Protein AF-A0A1Q4A3M2-F1 (afdb_monomer)

Sequence (317 aa):
MTSIGHHGRRGALVAAAAHSTSRRTVTTGDAVVRQLVLAAAVVVAVVVLTPVAEVSAEPASGARASLAPTASLPPLVERLDELDATAHSARAALVASDGHVLEETTRTALASELERADAALLESRAVLVWPPGSQPSGALDEVAVAVSGQVHALGERVAAVTDAVAAWEAEQARIAAEQEAARAAAAAAARTRVAAGGGRAPVSGVAHVEGIWTSGGQAEIDACRGSVNVPGIAGYLGASFYAAEHWSCGGSAWGRIGAGAMVQFPGYGTYRVAEVVSGLVYGSEASVVPGGYAGYYQTCIGGSGSNMAVWLLERVG

pLDDT: mean 82.05, std 21.51, range [37.19, 98.62]

Mean predicted aligned error: 16.37 Å

Radius of gyration: 37.29 Å; Cα contacts (8 Å, |Δi|>4): 358; chains: 1; bounding box: 74×64×110 Å

Solvent-accessible surface area (backbone atoms only — not comparable to full-atom values): 18878 Å² total; per-residue (Å²): 143,84,89,83,85,83,79,90,79,91,77,85,85,77,90,77,90,80,82,85,75,84,71,82,73,84,84,80,72,74,76,64,66,66,60,59,66,65,60,66,67,58,67,75,67,72,79,80,82,78,84,85,74,85,77,82,82,77,88,83,81,85,76,84,76,76,83,68,80,76,79,63,66,66,67,44,52,55,46,49,53,50,35,53,53,50,50,53,53,40,54,51,52,56,62,71,40,65,94,36,47,83,58,68,66,50,55,52,53,35,53,59,43,47,55,51,44,54,49,51,53,54,56,52,54,56,62,72,69,53,60,90,90,70,67,63,90,61,52,66,58,56,46,41,51,52,47,54,51,43,41,51,53,46,51,54,34,44,51,50,40,51,52,38,28,55,52,32,54,53,49,52,52,49,52,53,52,51,52,51,52,50,51,53,50,51,55,51,52,52,52,52,49,61,66,69,57,71,73,74,72,79,71,89,58,73,75,43,77,50,61,64,73,48,73,50,55,68,72,56,26,72,64,52,76,32,28,22,26,26,59,72,60,9,57,74,35,65,23,82,35,23,32,30,29,45,18,90,43,58,37,58,68,51,79,76,64,52,60,71,37,32,34,33,29,79,97,79,49,42,27,31,27,66,41,71,52,66,69,37,45,70,85,63,62,71,86,79,52,86,62,75,32,48,28,36,41,36,29,22,55,94,62,33,56,69,30,24,32,36,38,38,22,37,74,58,135

Foldseek 3Di:
DDDDDDDDDDDDDDDDDDDPDPPPPPPDDPPPVVVVVVVVVVVVPPPPDDDDDPDDDDDDDDDPPDPDPPPDPPLLVVLLVLLVVLLVLLVVLLVVCVVQFPDCVLSVQLVVLSVVSVVLSVVSVVQVPDDPPPDDPCPSVVSSVVSVVSSVSNVVSSVSSVVRNVVSVVVVVVVVVVVVVVVVVVVVVLVVCVVVPPDPDQPPDQLEEAEAPEEDDDVVQVVLQGWYWDVVLCVVQVAPTETEHECVSPVVSCVPPAAQHWYHYVPLAIWGQHHKDKQDAQVDDSVVPHGDAHYKYKYAVVRHNRIIMMTGIHHDD

Secondary structure (DSSP, 8-state):
----------------------------SHHHHHHHTTTHHHHTTSSS------------------------HHHHHHHHHHHHHHHHHHHHHHHHTTT--S-THHHHHHHHHHHHHHHHHHHHHHHHTSPTTTSPTTHHHHHHHHHHHHHHHHHHHHHHHHHHHHHHHHHHHHHHHHHHHHHHHHHHHHHHHHHHTTT----SS-SEE--EEEE-SHHHHHTTSSEEE-HHHHHHTT-S-EEE--GGGTGGGGGG--TT-EEEETTTEEEEEEEEEEEEPTT--GGGS----SEEEEEEGGG-TTSEEEEEEEE--

Nearest PDB structures (foldseek):
  8sv6-assembly1_A  TM=3.553E-01  e=9.558E+00  Mycolicibacterium smegmatis

Structure (mmCIF, N/CA/C/O backbone):
data_AF-A0A1Q4A3M2-F1
#
_entry.id   AF-A0A1Q4A3M2-F1
#
loop_
_atom_site.group_PDB
_atom_site.id
_atom_site.type_symbol
_atom_site.label_atom_id
_atom_site.label_alt_id
_atom_site.label_comp_id
_atom_site.label_asym_id
_atom_site.label_entity_id
_atom_site.label_seq_id
_atom_site.pdbx_PDB_ins_code
_atom_site.Cartn_x
_atom_site.Cartn_y
_atom_site.Cartn_z
_atom_site.occupancy
_atom_site.B_iso_or_equiv
_atom_site.auth_seq_id
_atom_site.auth_comp_id
_atom_site.auth_asym_id
_atom_site.auth_atom_id
_atom_site.pdbx_PDB_model_num
ATOM 1 N N . MET A 1 1 ? -18.564 -50.531 31.506 1.00 46.91 1 MET A N 1
ATOM 2 C CA . MET A 1 1 ? -18.617 -51.513 30.404 1.00 46.91 1 MET A CA 1
ATOM 3 C C . MET A 1 1 ? -20.066 -51.700 29.993 1.00 46.91 1 MET A C 1
ATOM 5 O O . MET A 1 1 ? -20.757 -52.491 30.613 1.00 46.91 1 MET A O 1
ATOM 9 N N . THR A 1 2 ? -20.511 -50.960 28.980 1.00 40.03 2 THR A N 1
ATOM 10 C CA . THR A 1 2 ? -21.668 -51.315 28.145 1.00 40.03 2 THR A CA 1
ATOM 11 C C . THR A 1 2 ? -21.584 -50.464 26.884 1.00 40.03 2 THR A C 1
ATOM 13 O O . THR A 1 2 ? -21.702 -49.244 26.919 1.00 40.03 2 THR A O 1
ATOM 16 N N . SER A 1 3 ? -21.250 -51.146 25.795 1.00 47.44 3 SER A N 1
ATOM 17 C CA . SER A 1 3 ? -21.199 -50.651 24.426 1.00 47.44 3 SER A CA 1
ATOM 18 C C . SER A 1 3 ? -22.608 -50.701 23.846 1.00 47.44 3 SER A C 1
ATOM 20 O O . SER A 1 3 ? -23.232 -51.759 23.895 1.00 47.44 3 SER A O 1
ATOM 22 N N . ILE A 1 4 ? -23.083 -49.590 23.282 1.00 48.53 4 ILE A N 1
ATOM 23 C CA . ILE A 1 4 ? -24.153 -49.580 22.282 1.00 48.53 4 ILE A CA 1
ATOM 24 C C . ILE A 1 4 ? -23.763 -48.541 21.231 1.00 48.53 4 ILE A C 1
ATOM 26 O O . ILE A 1 4 ? -23.820 -47.337 21.471 1.00 48.53 4 ILE A O 1
ATOM 30 N N . GLY A 1 5 ? -23.333 -49.024 20.070 1.00 46.41 5 GLY A N 1
ATOM 31 C CA . GLY A 1 5 ? -23.297 -48.248 18.839 1.00 46.41 5 GLY A CA 1
ATOM 32 C C . GLY A 1 5 ? -24.530 -48.559 18.000 1.00 46.41 5 GLY A C 1
ATOM 33 O O . GLY A 1 5 ? -25.005 -49.687 18.034 1.00 46.41 5 GLY A O 1
ATOM 34 N N . HIS A 1 6 ? -25.004 -47.584 17.219 1.00 39.56 6 HIS A N 1
ATOM 35 C CA . HIS A 1 6 ? -25.675 -47.833 15.943 1.00 39.56 6 HIS A CA 1
ATOM 36 C C . HIS A 1 6 ? -25.694 -46.581 15.045 1.00 39.56 6 HIS A C 1
ATOM 38 O O . HIS A 1 6 ? -26.173 -45.517 15.416 1.00 39.56 6 HIS A O 1
ATOM 44 N N . HIS A 1 7 ? -25.167 -46.797 13.837 1.00 38.47 7 HIS A N 1
ATOM 45 C CA . HIS A 1 7 ? -25.632 -46.341 12.522 1.00 38.47 7 HIS A CA 1
ATOM 46 C C . HIS A 1 7 ? -25.888 -44.851 12.239 1.00 38.47 7 HIS A C 1
ATOM 48 O O . HIS A 1 7 ? -26.980 -44.320 12.389 1.00 38.47 7 HIS A O 1
ATOM 54 N N . GLY A 1 8 ? -24.883 -44.248 11.599 1.00 40.47 8 GLY A N 1
ATOM 55 C CA . GLY A 1 8 ? -24.924 -43.878 10.178 1.00 40.47 8 GLY A CA 1
ATOM 56 C C . GLY A 1 8 ? -26.258 -43.435 9.566 1.00 40.47 8 GLY A C 1
ATOM 57 O O . GLY A 1 8 ? -27.083 -44.261 9.181 1.00 40.47 8 GLY A O 1
ATOM 58 N N . ARG A 1 9 ? -26.357 -42.134 9.273 1.00 42.03 9 ARG A N 1
ATOM 59 C CA . ARG A 1 9 ? -27.136 -41.611 8.144 1.00 42.03 9 ARG A CA 1
ATOM 60 C C . ARG A 1 9 ? -26.287 -40.623 7.348 1.00 42.03 9 ARG A C 1
ATOM 62 O O . ARG A 1 9 ? -25.963 -39.540 7.820 1.00 42.03 9 ARG A O 1
ATOM 69 N N . ARG A 1 10 ? -25.943 -41.027 6.123 1.00 48.34 10 ARG A N 1
ATOM 70 C CA . ARG A 1 10 ? -25.508 -40.139 5.041 1.00 48.34 10 ARG A CA 1
ATOM 71 C C . ARG A 1 10 ? -26.756 -39.430 4.514 1.00 48.34 10 ARG A C 1
ATOM 73 O O . ARG A 1 10 ? -27.614 -40.079 3.924 1.00 48.34 10 ARG A O 1
ATOM 80 N N . GLY A 1 11 ? -26.867 -38.131 4.769 1.00 39.50 11 GLY A N 1
ATOM 81 C CA . GLY A 1 11 ? -27.834 -37.249 4.122 1.00 39.50 11 GLY A CA 1
ATOM 82 C C . GLY A 1 11 ? -27.149 -36.514 2.977 1.00 39.50 11 GLY A C 1
ATOM 83 O O . GLY A 1 11 ? -26.158 -35.825 3.198 1.00 39.50 11 GLY A O 1
ATOM 84 N N . ALA A 1 12 ? -27.647 -36.723 1.762 1.00 40.53 12 ALA A N 1
ATOM 85 C CA . ALA A 1 12 ? -27.199 -36.070 0.544 1.00 40.53 12 ALA A CA 1
ATOM 86 C C . ALA A 1 12 ? -27.405 -34.548 0.627 1.00 40.53 12 ALA A C 1
ATOM 88 O O . ALA A 1 12 ? -28.513 -34.084 0.893 1.00 40.53 12 ALA A O 1
ATOM 89 N N . LEU A 1 13 ? -26.345 -33.782 0.364 1.00 42.38 13 LEU A N 1
ATOM 90 C CA . LEU A 1 13 ? -26.442 -32.352 0.092 1.00 42.38 13 LEU A CA 1
ATOM 91 C C . LEU A 1 13 ? -26.838 -32.171 -1.373 1.00 42.38 13 LEU A C 1
ATOM 93 O O . LEU A 1 13 ? -26.062 -32.436 -2.290 1.00 42.38 13 LEU A O 1
ATOM 97 N N . VAL A 1 14 ? -28.086 -31.753 -1.558 1.00 45.47 14 VAL A N 1
ATOM 98 C CA . VAL A 1 14 ? -28.627 -31.225 -2.806 1.00 45.47 14 VAL A CA 1
ATOM 99 C C . VAL A 1 14 ? -28.027 -29.841 -3.037 1.00 45.47 14 VAL A C 1
ATOM 101 O O . VAL A 1 14 ? -28.018 -28.992 -2.147 1.00 45.47 14 VAL A O 1
ATOM 104 N N . ALA A 1 15 ? -27.514 -29.643 -4.248 1.00 48.78 15 ALA A N 1
ATOM 105 C CA . ALA A 1 15 ? -27.018 -28.379 -4.753 1.00 48.78 15 ALA A CA 1
ATOM 106 C C . ALA A 1 15 ? -28.126 -27.313 -4.769 1.00 48.78 15 ALA A C 1
ATOM 108 O O . ALA A 1 15 ? -29.188 -27.523 -5.353 1.00 48.78 15 ALA A O 1
ATOM 109 N N . ALA A 1 16 ? -27.837 -26.147 -4.196 1.00 41.16 16 ALA A N 1
ATOM 110 C CA . ALA A 1 16 ? -28.559 -24.914 -4.467 1.00 41.16 16 ALA A CA 1
ATOM 111 C C . ALA A 1 16 ? -27.534 -23.812 -4.747 1.00 41.16 16 ALA A C 1
ATOM 113 O O . ALA A 1 16 ? -26.830 -23.327 -3.862 1.00 41.16 16 ALA A O 1
ATOM 114 N N . ALA A 1 17 ? -27.428 -23.485 -6.030 1.00 43.31 17 ALA A N 1
ATOM 115 C CA . ALA A 1 17 ? -26.752 -22.312 -6.539 1.00 43.31 17 ALA A CA 1
ATOM 116 C C . ALA A 1 17 ? -27.508 -21.042 -6.121 1.00 43.31 17 ALA A C 1
ATOM 118 O O . ALA A 1 17 ? -28.734 -21.028 -6.167 1.00 43.31 17 ALA A O 1
ATOM 119 N N . ALA A 1 18 ? -26.747 -20.005 -5.759 1.00 46.69 18 ALA A N 1
ATOM 120 C CA . ALA A 1 18 ? -26.990 -18.572 -5.996 1.00 46.69 18 ALA A CA 1
ATOM 121 C C . ALA A 1 18 ? -26.303 -17.736 -4.902 1.00 46.69 18 ALA A C 1
ATOM 123 O O . ALA A 1 18 ? -26.949 -17.084 -4.088 1.00 46.69 18 ALA A O 1
ATOM 124 N N . HIS A 1 19 ? -24.967 -17.741 -4.882 1.00 37.38 19 HIS A N 1
ATOM 125 C CA . HIS A 1 19 ? -24.227 -16.649 -4.254 1.00 37.38 19 HIS A CA 1
ATOM 126 C C . HIS A 1 19 ? -24.013 -15.560 -5.303 1.00 37.38 19 HIS A C 1
ATOM 128 O O . HIS A 1 19 ? -23.142 -15.666 -6.166 1.00 37.38 19 HIS A O 1
ATOM 134 N N . SER A 1 20 ? -24.845 -14.522 -5.211 1.00 44.62 20 SER A N 1
ATOM 135 C CA . SER A 1 20 ? -24.621 -13.222 -5.836 1.00 44.62 20 SER A CA 1
ATOM 136 C C . SER A 1 20 ? -23.348 -12.620 -5.243 1.00 44.62 20 SER A C 1
ATOM 138 O O . SER A 1 20 ? -23.352 -11.975 -4.197 1.00 44.62 20 SER A O 1
ATOM 140 N N . THR A 1 21 ? -22.223 -12.910 -5.887 1.00 38.81 21 THR A N 1
ATOM 141 C CA . THR A 1 21 ? -20.960 -12.221 -5.650 1.00 38.81 21 THR A CA 1
ATOM 142 C C . THR A 1 21 ? -20.985 -10.970 -6.511 1.00 38.81 21 THR A C 1
ATOM 144 O O . THR A 1 21 ? -20.712 -11.011 -7.708 1.00 38.81 21 THR A O 1
ATOM 147 N N . SER A 1 22 ? -21.325 -9.843 -5.889 1.00 40.81 22 SER A N 1
ATOM 148 C CA . SER A 1 22 ? -21.036 -8.517 -6.430 1.00 40.81 22 SER A CA 1
ATOM 149 C C . SER A 1 22 ? -19.516 -8.334 -6.455 1.00 40.81 22 SER A C 1
ATOM 151 O O . SER A 1 22 ? -18.909 -7.758 -5.554 1.00 40.81 22 SER A O 1
ATOM 153 N N . ARG A 1 23 ? -18.870 -8.906 -7.477 1.00 37.84 23 ARG A N 1
ATOM 154 C CA . ARG A 1 23 ? -17.518 -8.530 -7.878 1.00 37.84 23 ARG A CA 1
ATOM 155 C C . ARG A 1 23 ? -17.625 -7.149 -8.511 1.00 37.84 23 ARG A C 1
ATOM 157 O O . ARG A 1 23 ? -18.004 -7.029 -9.673 1.00 37.84 23 ARG A O 1
ATOM 164 N N . ARG A 1 24 ? -17.250 -6.107 -7.768 1.00 40.94 24 ARG A N 1
ATOM 165 C CA . ARG A 1 24 ? -16.740 -4.882 -8.391 1.00 40.94 24 ARG A CA 1
ATOM 166 C C . ARG A 1 24 ? -15.413 -5.232 -9.052 1.00 40.94 24 ARG A C 1
ATOM 168 O O . ARG A 1 24 ? -14.353 -5.136 -8.448 1.00 40.94 24 ARG A O 1
ATOM 175 N N . THR A 1 25 ? -15.490 -5.692 -10.291 1.00 37.19 25 THR A N 1
ATOM 176 C CA . THR A 1 25 ? -14.366 -5.651 -11.214 1.00 37.19 25 THR A CA 1
ATOM 177 C C . THR A 1 25 ? -14.084 -4.184 -11.507 1.00 37.19 25 THR A C 1
ATOM 179 O O . THR A 1 25 ? -14.843 -3.527 -12.218 1.00 37.19 25 THR A O 1
ATOM 182 N N . VAL A 1 26 ? -13.011 -3.659 -10.923 1.00 43.00 26 VAL A N 1
ATOM 183 C CA . VAL A 1 26 ? -12.373 -2.429 -11.390 1.00 43.00 26 VAL A CA 1
ATOM 184 C C . VAL A 1 26 ? -11.715 -2.774 -12.726 1.00 43.00 26 VAL A C 1
ATOM 186 O O . VAL A 1 26 ? -10.576 -3.216 -12.791 1.00 43.00 26 VAL A O 1
ATOM 189 N N . THR A 1 27 ? -12.487 -2.673 -13.806 1.00 44.81 27 THR A N 1
ATOM 190 C CA . THR A 1 27 ? -11.988 -2.724 -15.183 1.00 44.81 27 THR A CA 1
ATOM 191 C C . THR A 1 27 ? -11.526 -1.329 -15.580 1.00 44.81 27 THR A C 1
ATOM 193 O O . THR A 1 27 ? -12.244 -0.593 -16.251 1.00 44.81 27 THR A O 1
ATOM 196 N N . THR A 1 28 ? -10.325 -0.955 -15.158 1.00 48.34 28 THR A N 1
ATOM 197 C CA . THR A 1 28 ? -9.585 0.183 -15.719 1.00 48.34 28 THR A CA 1
ATOM 198 C C . THR A 1 28 ? -8.141 -0.264 -15.889 1.00 48.34 28 THR A C 1
ATOM 200 O O . THR A 1 28 ? -7.319 -0.057 -15.007 1.00 48.34 28 THR A O 1
ATOM 203 N N . GLY A 1 29 ? -7.854 -0.964 -16.988 1.00 40.75 29 GLY A N 1
ATOM 204 C CA . GLY A 1 29 ? -6.492 -1.415 -17.294 1.00 40.75 29 GLY A CA 1
ATOM 205 C C . GLY A 1 29 ? -6.331 -2.122 -18.640 1.00 40.75 29 GLY A C 1
ATOM 206 O O . GLY A 1 29 ? -5.308 -1.956 -19.285 1.00 40.75 29 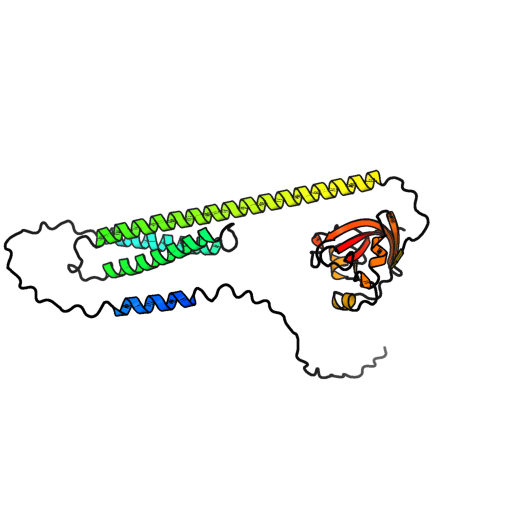GLY A O 1
ATOM 207 N N . ASP A 1 30 ? -7.359 -2.819 -19.135 1.00 40.81 30 ASP A N 1
ATOM 208 C CA . ASP A 1 30 ? -7.212 -3.653 -20.346 1.00 40.81 30 ASP A CA 1
ATOM 209 C C . ASP A 1 30 ? -7.547 -2.957 -21.678 1.00 40.81 30 ASP A C 1
ATOM 211 O O . ASP A 1 30 ? -7.312 -3.507 -22.755 1.00 40.81 30 ASP A O 1
ATOM 215 N N . ALA A 1 31 ? -8.083 -1.733 -21.651 1.00 40.56 31 ALA A N 1
ATOM 216 C CA . ALA A 1 31 ? -8.487 -1.038 -22.877 1.00 40.56 31 ALA A CA 1
ATOM 217 C C . ALA A 1 31 ? -7.334 -0.301 -23.589 1.00 40.56 31 ALA A C 1
ATOM 219 O O . ALA A 1 31 ? -7.441 -0.034 -24.785 1.00 40.56 31 ALA A O 1
ATOM 220 N N . VAL A 1 32 ? -6.228 0.004 -22.898 1.00 47.41 32 VAL A N 1
ATOM 221 C CA . VAL A 1 32 ? -5.123 0.799 -23.475 1.00 47.41 32 VAL A CA 1
ATOM 222 C C . VAL A 1 32 ? -4.089 -0.087 -24.180 1.00 47.41 32 VAL A C 1
ATOM 224 O O . VAL A 1 32 ? -3.603 0.271 -25.250 1.00 47.41 32 VAL A O 1
ATOM 227 N N . VAL A 1 33 ? -3.836 -1.301 -23.680 1.00 46.25 33 VAL A N 1
ATOM 228 C CA . VAL A 1 33 ? -2.845 -2.219 -24.280 1.00 46.25 33 VAL A CA 1
ATOM 229 C C . VAL A 1 33 ? -3.309 -2.757 -25.644 1.00 46.25 33 VAL A C 1
ATOM 231 O O . VAL A 1 33 ? -2.503 -2.978 -26.546 1.00 46.25 33 VAL A O 1
ATOM 234 N N . ARG A 1 34 ? -4.625 -2.888 -25.868 1.00 41.47 34 ARG A N 1
ATOM 235 C CA . ARG A 1 34 ? -5.171 -3.396 -27.140 1.00 41.47 34 ARG A CA 1
ATOM 236 C C . ARG A 1 34 ? -5.160 -2.389 -28.297 1.00 41.47 34 ARG A C 1
ATOM 238 O O . ARG A 1 34 ? -5.269 -2.812 -29.444 1.00 41.47 34 ARG A O 1
ATOM 245 N N . GLN A 1 35 ? -5.008 -1.090 -28.029 1.00 41.09 35 GLN A N 1
ATOM 246 C CA . GLN A 1 35 ? -4.901 -0.062 -29.076 1.00 41.09 35 GLN A CA 1
ATOM 247 C C . GLN A 1 35 ? -3.473 0.086 -29.631 1.00 41.09 35 GLN A C 1
ATOM 249 O O . GLN A 1 35 ? -3.315 0.491 -30.779 1.00 41.09 35 GLN A O 1
ATOM 254 N N . LEU A 1 36 ? -2.438 -0.315 -28.885 1.00 43.56 36 LEU A N 1
ATOM 255 C CA . LEU A 1 36 ? -1.039 -0.190 -29.324 1.00 43.56 36 LEU A CA 1
ATOM 256 C C . LEU A 1 36 ? -0.586 -1.298 -30.293 1.00 43.56 36 LEU A C 1
ATOM 258 O O . LEU A 1 36 ? 0.260 -1.055 -31.151 1.00 43.56 36 LEU A O 1
ATOM 262 N N . VAL A 1 37 ? -1.208 -2.481 -30.256 1.00 41.56 37 VAL A N 1
ATOM 263 C CA . VAL A 1 37 ? -0.845 -3.602 -31.152 1.00 41.56 37 VAL A CA 1
ATOM 264 C C . VAL A 1 37 ? -1.325 -3.388 -32.601 1.00 41.56 37 VAL A C 1
ATOM 266 O O . VAL A 1 37 ? -0.762 -3.959 -33.531 1.00 41.56 37 VAL A O 1
ATOM 269 N N . LEU A 1 38 ? -2.313 -2.518 -32.838 1.00 38.47 38 LEU A N 1
ATOM 270 C CA . LEU A 1 38 ? -2.823 -2.235 -34.189 1.00 38.47 38 LEU A CA 1
ATOM 271 C C . LEU A 1 38 ? -2.032 -1.153 -34.946 1.00 38.47 38 LEU A C 1
ATOM 273 O O . LEU A 1 38 ? -2.100 -1.114 -36.172 1.00 38.47 38 LEU A O 1
ATOM 277 N N . ALA A 1 39 ? -1.239 -0.322 -34.262 1.00 37.84 39 ALA A N 1
ATOM 278 C CA . ALA A 1 39 ? -0.422 0.706 -34.915 1.00 37.84 39 ALA A CA 1
ATOM 279 C C . ALA A 1 39 ? 0.897 0.151 -35.497 1.00 37.84 39 ALA A C 1
ATOM 281 O O . ALA A 1 39 ? 1.369 0.634 -36.526 1.00 37.84 39 ALA A O 1
ATOM 282 N N . ALA A 1 40 ? 1.459 -0.909 -34.905 1.00 40.28 40 ALA A N 1
ATOM 283 C CA . ALA A 1 40 ? 2.720 -1.503 -35.362 1.00 40.28 40 ALA A CA 1
ATOM 284 C C . ALA A 1 40 ? 2.589 -2.310 -36.672 1.00 40.28 40 ALA A C 1
ATOM 286 O O . ALA A 1 40 ? 3.561 -2.458 -37.410 1.00 40.28 40 ALA A O 1
ATOM 287 N N . ALA A 1 41 ? 1.386 -2.783 -37.017 1.00 40.38 41 ALA A N 1
ATOM 288 C CA . ALA A 1 41 ? 1.156 -3.546 -38.248 1.00 40.38 41 ALA A CA 1
ATOM 289 C C . ALA A 1 41 ? 1.064 -2.674 -39.519 1.00 40.38 41 ALA A C 1
ATOM 291 O O . ALA A 1 41 ? 1.157 -3.202 -40.625 1.00 40.38 41 ALA A O 1
ATOM 292 N N . VAL A 1 42 ? 0.906 -1.350 -39.393 1.00 40.75 42 VAL A N 1
ATOM 293 C CA . VAL A 1 42 ? 0.734 -0.450 -40.552 1.00 40.75 42 VAL A CA 1
ATOM 294 C C . VAL A 1 42 ? 2.069 0.100 -41.073 1.00 40.75 42 VAL A C 1
ATOM 296 O O . VAL A 1 42 ? 2.189 0.386 -42.262 1.00 40.75 42 VAL A O 1
ATOM 299 N N . VAL A 1 43 ? 3.114 0.176 -40.243 1.00 40.62 43 VAL A N 1
ATOM 300 C CA . VAL A 1 43 ? 4.412 0.747 -40.660 1.00 40.62 43 VAL A CA 1
ATOM 301 C C . VAL A 1 43 ? 5.235 -0.225 -41.523 1.00 40.62 43 VAL A C 1
ATOM 303 O O . VAL A 1 43 ? 6.004 0.207 -42.377 1.00 40.62 43 VAL A O 1
ATOM 306 N N . VAL A 1 44 ? 5.008 -1.538 -41.409 1.00 40.62 44 VAL A N 1
ATOM 307 C CA . VAL A 1 44 ? 5.734 -2.553 -42.204 1.00 40.62 44 VAL A CA 1
ATOM 308 C C . VAL A 1 44 ? 5.234 -2.640 -43.660 1.00 40.62 44 VAL A C 1
ATOM 310 O O . VAL A 1 44 ? 5.930 -3.167 -44.523 1.00 40.62 44 VAL A O 1
ATOM 313 N N . ALA A 1 45 ? 4.070 -2.067 -43.987 1.00 38.62 45 ALA A N 1
ATOM 314 C CA . ALA A 1 45 ? 3.479 -2.169 -45.326 1.00 38.62 45 ALA A CA 1
ATOM 315 C C . ALA A 1 45 ? 3.877 -1.048 -46.313 1.00 38.62 45 ALA A C 1
ATOM 317 O O . ALA A 1 45 ? 3.532 -1.143 -47.488 1.00 38.62 45 ALA A O 1
ATOM 318 N N . VAL A 1 46 ? 4.600 0.001 -45.892 1.00 41.22 46 VAL A N 1
ATOM 319 C CA . VAL A 1 46 ? 4.874 1.184 -46.749 1.00 41.22 46 VAL A CA 1
ATOM 320 C C . VAL A 1 46 ? 6.281 1.187 -47.378 1.00 41.22 46 VAL A C 1
ATOM 322 O O . VAL A 1 46 ? 6.568 2.004 -48.245 1.00 41.22 46 VAL A O 1
ATOM 325 N N . VAL A 1 47 ? 7.165 0.243 -47.032 1.00 44.94 47 VAL A N 1
ATOM 326 C CA . VAL A 1 47 ? 8.566 0.248 -47.522 1.00 44.94 47 VAL A CA 1
ATOM 327 C C . VAL A 1 47 ? 8.764 -0.482 -48.864 1.00 44.94 47 VAL A C 1
ATOM 329 O O . VAL A 1 47 ? 9.817 -0.365 -49.484 1.00 44.94 47 VAL A O 1
ATOM 332 N N . VAL A 1 48 ? 7.758 -1.179 -49.396 1.00 48.06 48 VAL A N 1
ATOM 333 C CA . VAL A 1 48 ? 7.882 -1.882 -50.685 1.00 48.06 48 VAL A CA 1
ATOM 334 C C . VAL A 1 48 ? 7.032 -1.170 -51.729 1.00 48.06 48 VAL A C 1
ATOM 336 O O . VAL A 1 48 ? 5.848 -1.465 -51.810 1.00 48.06 48 VAL A O 1
ATOM 339 N N . LEU A 1 49 ? 7.625 -0.225 -52.475 1.00 42.47 49 LEU A N 1
ATOM 340 C CA . LEU A 1 49 ? 7.298 0.196 -53.861 1.00 42.47 49 LEU A CA 1
ATOM 341 C C . LEU A 1 49 ? 7.741 1.655 -54.116 1.00 42.47 49 LEU A C 1
ATOM 343 O O . LEU A 1 49 ? 6.921 2.535 -54.366 1.00 42.47 49 LEU A O 1
ATOM 347 N N . THR A 1 50 ? 9.047 1.930 -54.106 1.00 49.91 50 THR A N 1
ATOM 348 C CA . THR A 1 50 ? 9.590 3.068 -54.866 1.00 49.91 50 THR A CA 1
ATOM 349 C C . THR A 1 50 ? 10.201 2.541 -56.169 1.00 49.91 50 THR A C 1
ATOM 351 O O . THR A 1 50 ? 10.961 1.571 -56.140 1.00 49.91 50 THR A O 1
ATOM 354 N N . PRO A 1 51 ? 9.841 3.105 -57.338 1.00 43.88 51 PRO A N 1
ATOM 355 C CA . PRO A 1 51 ? 10.392 2.671 -58.615 1.00 43.88 51 PRO A CA 1
ATOM 356 C C . PRO A 1 51 ? 11.880 3.022 -58.690 1.00 43.88 51 PRO A C 1
ATOM 358 O O . PRO A 1 51 ? 12.282 4.151 -58.409 1.00 43.88 51 PRO A O 1
ATOM 361 N N . VAL A 1 52 ? 12.687 2.040 -59.089 1.00 47.22 52 VAL A N 1
ATOM 362 C CA . VAL A 1 52 ? 14.109 2.202 -59.396 1.00 47.22 52 VAL A CA 1
ATOM 363 C C . VAL A 1 52 ? 14.226 3.173 -60.572 1.00 47.22 52 VAL A C 1
ATOM 365 O O . VAL A 1 52 ? 13.927 2.817 -61.709 1.00 47.22 52 VAL A O 1
ATOM 368 N N . ALA A 1 53 ? 14.620 4.416 -60.298 1.00 49.91 53 ALA A N 1
ATOM 369 C CA . ALA A 1 53 ? 15.078 5.325 -61.335 1.00 49.91 53 ALA A CA 1
ATOM 370 C C . ALA A 1 53 ? 16.474 4.864 -61.776 1.00 49.91 53 ALA A C 1
ATOM 372 O O . ALA A 1 53 ? 17.401 4.819 -60.966 1.00 49.91 53 ALA A O 1
ATOM 373 N N . GLU A 1 54 ? 16.612 4.490 -63.047 1.00 49.38 54 GLU A N 1
ATOM 374 C CA . GLU A 1 54 ? 17.899 4.206 -63.679 1.00 49.38 54 GLU A CA 1
ATOM 375 C C . GLU A 1 54 ? 18.769 5.471 -63.655 1.00 49.38 54 GLU A C 1
ATOM 377 O O . GLU A 1 54 ? 18.598 6.396 -64.450 1.00 49.38 54 GLU A O 1
ATOM 382 N N . VAL A 1 55 ? 19.705 5.526 -62.709 1.00 55.16 55 VAL A N 1
ATOM 383 C CA . VAL A 1 55 ? 20.741 6.557 -62.673 1.00 55.16 55 VAL A CA 1
ATOM 384 C C . VAL A 1 55 ? 21.823 6.164 -63.673 1.00 55.16 55 VAL A C 1
ATOM 386 O O . VAL A 1 55 ? 22.541 5.182 -63.488 1.00 55.16 55 VAL A O 1
ATOM 389 N N . SER A 1 56 ? 21.929 6.945 -64.747 1.00 59.84 56 SER A N 1
ATOM 390 C CA . SER A 1 56 ? 23.057 6.894 -65.677 1.00 59.84 56 SER A CA 1
ATOM 391 C C . SER A 1 56 ? 24.342 7.276 -64.941 1.00 59.84 56 SER A C 1
ATOM 393 O O . SER A 1 56 ? 24.458 8.381 -64.415 1.00 59.84 56 SER A O 1
ATOM 395 N N . ALA A 1 57 ? 25.296 6.349 -64.887 1.00 49.81 57 ALA A N 1
ATOM 396 C CA . ALA A 1 57 ? 26.593 6.555 -64.259 1.00 49.81 57 ALA A CA 1
ATOM 397 C C . ALA A 1 57 ? 27.554 7.280 -65.217 1.00 49.81 57 ALA A C 1
ATOM 399 O O . ALA A 1 57 ? 27.957 6.727 -66.241 1.00 49.81 57 ALA A O 1
ATOM 400 N N . GLU A 1 58 ? 27.960 8.501 -64.862 1.00 51.31 58 GLU A N 1
ATOM 401 C CA . GLU A 1 58 ? 29.162 9.138 -65.409 1.00 51.31 58 GLU A CA 1
ATOM 402 C C . GLU A 1 58 ? 30.417 8.618 -64.680 1.00 51.31 58 GLU A C 1
ATOM 404 O O . GLU A 1 58 ? 30.424 8.532 -63.447 1.00 51.31 58 GLU A O 1
ATOM 409 N N . PRO A 1 59 ? 31.509 8.291 -65.395 1.00 58.72 59 PRO A N 1
ATOM 410 C CA . PRO A 1 59 ? 32.747 7.843 -64.772 1.00 58.72 59 PRO A CA 1
ATOM 411 C C . PRO A 1 59 ? 33.555 9.041 -64.247 1.00 58.72 59 PRO A C 1
ATOM 413 O O . PRO A 1 59 ? 34.369 9.630 -64.960 1.00 58.72 59 PRO A O 1
ATOM 416 N N . ALA A 1 60 ? 33.373 9.388 -62.971 1.00 52.28 60 ALA A N 1
ATOM 417 C CA . ALA A 1 60 ? 34.256 10.327 -62.284 1.00 52.28 60 ALA A CA 1
ATOM 418 C C . ALA A 1 60 ? 35.612 9.662 -61.990 1.00 52.28 60 ALA A C 1
ATOM 420 O O . ALA A 1 60 ? 35.738 8.743 -61.180 1.00 52.28 60 ALA A O 1
ATOM 421 N N . SER A 1 61 ? 36.643 10.145 -62.678 1.00 53.31 61 SER A N 1
ATOM 422 C CA . SER A 1 61 ? 38.033 9.745 -62.489 1.00 53.31 61 SER A CA 1
ATOM 423 C C . SER A 1 61 ? 38.637 10.390 -61.237 1.00 53.31 61 SER A C 1
ATOM 425 O O . SER A 1 61 ? 38.657 11.609 -61.110 1.00 53.31 61 SER A O 1
ATOM 427 N N . GLY A 1 62 ? 39.246 9.567 -60.378 1.00 52.47 62 GLY A N 1
ATOM 428 C CA . GLY A 1 62 ? 40.499 9.932 -59.712 1.00 52.47 62 GLY A CA 1
ATOM 429 C C . GLY A 1 62 ? 40.433 10.714 -58.399 1.00 52.47 62 GLY A C 1
ATOM 430 O O . GLY A 1 62 ? 41.190 11.665 -58.238 1.00 52.47 62 GLY A O 1
ATOM 431 N N . ALA A 1 63 ? 39.653 10.266 -57.414 1.00 51.34 63 ALA A N 1
ATOM 432 C CA . ALA A 1 63 ? 39.945 10.574 -56.013 1.00 51.34 63 ALA A CA 1
ATOM 433 C C . ALA A 1 63 ? 40.480 9.304 -55.337 1.00 51.34 63 ALA A C 1
ATOM 435 O O . ALA A 1 63 ? 39.753 8.330 -55.154 1.00 51.34 63 ALA A O 1
ATOM 436 N N . ARG A 1 64 ? 41.777 9.286 -55.002 1.00 49.97 64 ARG A N 1
ATOM 437 C CA . ARG A 1 64 ? 42.356 8.252 -54.134 1.00 49.97 64 ARG A CA 1
ATOM 438 C C . ARG A 1 64 ? 41.647 8.350 -52.785 1.00 49.97 64 ARG A C 1
ATOM 440 O O . ARG A 1 64 ? 41.930 9.266 -52.018 1.00 49.97 64 ARG A O 1
ATOM 447 N N . ALA A 1 65 ? 40.712 7.436 -52.537 1.00 52.38 65 ALA A N 1
ATOM 448 C CA . ALA A 1 65 ? 40.074 7.267 -51.245 1.00 52.38 65 ALA A CA 1
ATOM 449 C C . ALA A 1 65 ? 41.175 7.025 -50.209 1.00 52.38 65 ALA A C 1
ATOM 451 O O . ALA A 1 65 ? 41.852 5.996 -50.222 1.00 52.38 65 ALA A O 1
ATOM 452 N N . SER A 1 66 ? 41.400 8.025 -49.360 1.00 50.25 66 SER A N 1
ATOM 453 C CA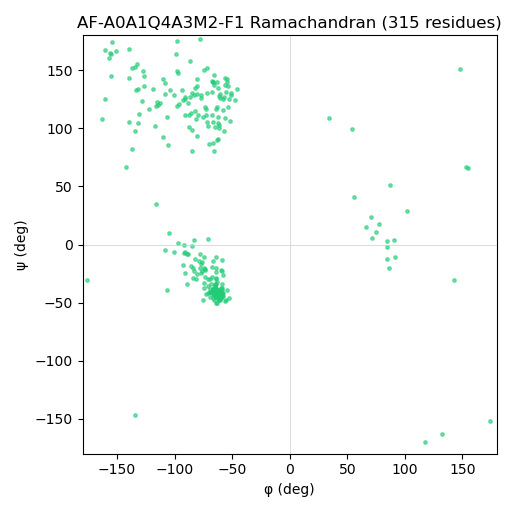 . SER A 1 66 ? 42.165 7.848 -48.138 1.00 50.25 66 SER A CA 1
ATOM 454 C C . SER A 1 66 ? 41.442 6.763 -47.348 1.00 50.25 66 SER A C 1
ATOM 456 O O . SER A 1 66 ? 40.270 6.940 -47.015 1.00 50.25 66 SER A O 1
ATOM 458 N N . LEU A 1 67 ? 42.094 5.617 -47.141 1.00 53.59 67 LEU A N 1
ATOM 459 C CA . LEU A 1 67 ? 41.589 4.540 -46.296 1.00 53.59 67 LEU A CA 1
ATOM 460 C C . LEU A 1 67 ? 41.494 5.104 -44.876 1.00 53.59 67 LEU A C 1
ATOM 462 O O . LEU A 1 67 ? 42.471 5.102 -44.128 1.00 53.59 67 LEU A O 1
ATOM 466 N N . ALA A 1 68 ? 40.335 5.677 -44.555 1.00 53.31 68 ALA A N 1
ATOM 467 C CA . ALA A 1 68 ? 40.011 6.110 -43.212 1.00 53.31 68 ALA A CA 1
ATOM 468 C C . ALA A 1 68 ? 40.156 4.902 -42.272 1.00 53.31 68 ALA A C 1
ATOM 470 O O . ALA A 1 68 ? 39.873 3.772 -42.689 1.00 53.31 68 ALA A O 1
ATOM 471 N N . PRO A 1 69 ? 40.646 5.119 -41.041 1.00 54.59 69 PRO A N 1
ATOM 472 C CA . PRO A 1 69 ? 40.873 4.045 -40.089 1.00 54.59 69 PRO A CA 1
ATOM 473 C C . PRO A 1 69 ? 39.595 3.221 -39.948 1.00 54.59 69 PRO A C 1
ATOM 475 O O . PRO A 1 69 ? 38.526 3.764 -39.683 1.00 54.59 69 PRO A O 1
ATOM 478 N N . THR A 1 70 ? 39.709 1.913 -40.172 1.00 59.00 70 THR A N 1
ATOM 479 C CA . THR A 1 70 ? 38.658 0.941 -39.875 1.00 59.00 70 THR A CA 1
ATOM 480 C C . THR A 1 70 ? 38.230 1.143 -38.429 1.00 59.00 70 THR A C 1
ATOM 482 O O . THR A 1 70 ? 38.991 0.793 -37.523 1.00 59.00 70 THR A O 1
ATOM 485 N N . ALA A 1 71 ? 37.045 1.725 -38.221 1.00 60.75 71 ALA A N 1
ATOM 486 C CA . ALA A 1 71 ? 36.375 1.704 -36.932 1.00 60.75 71 ALA A CA 1
ATOM 487 C C . ALA A 1 71 ? 36.412 0.259 -36.426 1.00 60.75 71 ALA A C 1
ATOM 489 O O . ALA A 1 71 ? 36.090 -0.686 -37.155 1.00 60.75 71 ALA A O 1
ATOM 490 N N . SER A 1 72 ? 36.947 0.072 -35.226 1.00 72.56 72 SER A N 1
ATOM 491 C CA . SER A 1 72 ? 37.210 -1.258 -34.714 1.00 72.56 72 SER A CA 1
ATOM 492 C C . SER A 1 72 ? 35.899 -1.830 -34.159 1.00 72.56 72 SER A C 1
ATOM 494 O O . SER A 1 72 ? 35.181 -1.184 -33.404 1.00 72.56 72 SER A O 1
ATOM 496 N N . LEU A 1 73 ? 35.557 -3.051 -34.571 1.00 83.62 73 LEU A N 1
ATOM 497 C CA . LEU A 1 73 ? 34.405 -3.796 -34.049 1.00 83.62 73 LEU A CA 1
ATOM 498 C C . LEU A 1 73 ? 34.453 -4.052 -32.522 1.00 83.62 73 LEU A C 1
ATOM 500 O O . LEU A 1 73 ? 33.385 -4.043 -31.912 1.00 83.62 73 LEU A O 1
ATOM 504 N N . PRO A 1 74 ? 35.623 -4.266 -31.873 1.00 87.00 74 PRO A N 1
ATOM 505 C CA . PRO A 1 74 ? 35.669 -4.581 -30.444 1.00 87.00 74 PRO A CA 1
ATOM 506 C C . PRO A 1 74 ? 35.033 -3.523 -29.517 1.00 87.00 74 PRO A C 1
ATOM 508 O O . PRO A 1 74 ? 34.233 -3.930 -28.679 1.00 87.00 74 PRO A O 1
ATOM 511 N N . PRO A 1 75 ? 35.271 -2.202 -29.682 1.00 89.81 75 PRO A N 1
ATOM 512 C CA . PRO A 1 75 ? 34.563 -1.175 -28.914 1.00 89.81 75 PRO A CA 1
ATOM 513 C C . PRO A 1 75 ? 33.036 -1.250 -28.986 1.00 89.81 75 PRO A C 1
ATOM 515 O O . PRO A 1 75 ? 32.373 -1.037 -27.978 1.00 89.81 75 PRO A O 1
ATOM 518 N N . LEU A 1 76 ? 32.454 -1.552 -30.153 1.00 92.44 76 LEU A N 1
ATOM 519 C CA . LEU A 1 76 ? 30.996 -1.653 -30.270 1.00 92.44 76 LEU A CA 1
ATOM 520 C C . LEU A 1 76 ? 30.459 -2.876 -29.516 1.00 92.44 76 LEU A C 1
ATOM 522 O O . LEU A 1 76 ? 29.440 -2.772 -28.841 1.00 92.44 76 LEU A O 1
ATOM 526 N N . VAL A 1 77 ? 31.145 -4.019 -29.601 1.00 94.75 77 VAL A N 1
ATOM 527 C CA . VAL A 1 77 ? 30.752 -5.233 -28.865 1.00 94.75 77 VAL A CA 1
ATOM 528 C C . VAL A 1 77 ? 30.778 -4.984 -27.356 1.00 94.75 77 VAL A C 1
ATOM 530 O O . VAL A 1 77 ? 29.792 -5.267 -26.686 1.00 94.75 77 VAL A O 1
ATOM 533 N N . GLU A 1 78 ? 31.843 -4.361 -26.844 1.00 95.19 78 GLU A N 1
ATOM 534 C CA . GLU A 1 78 ? 31.957 -3.998 -25.424 1.00 95.19 78 GLU A CA 1
ATOM 535 C C . GLU A 1 78 ? 30.803 -3.089 -24.965 1.00 95.19 78 GLU A C 1
ATOM 537 O O . GLU A 1 78 ? 30.217 -3.305 -23.905 1.00 95.19 78 GLU A O 1
ATOM 542 N N . ARG A 1 79 ? 30.409 -2.111 -25.791 1.00 96.69 79 ARG A N 1
ATOM 543 C CA . ARG A 1 79 ? 29.271 -1.225 -25.495 1.00 96.69 79 ARG A CA 1
ATOM 544 C C . ARG A 1 79 ? 27.921 -1.935 -25.524 1.00 96.69 79 ARG A C 1
ATOM 546 O O . ARG A 1 79 ? 27.033 -1.578 -24.753 1.00 96.69 79 ARG A O 1
ATOM 553 N N . LEU A 1 80 ? 27.743 -2.924 -26.397 1.00 97.25 80 LEU A N 1
ATOM 554 C CA . LEU A 1 80 ? 26.517 -3.724 -26.422 1.00 97.25 80 LEU A CA 1
ATOM 555 C C . LEU A 1 80 ? 26.398 -4.619 -25.191 1.00 97.25 80 LEU A C 1
ATOM 557 O O . LEU A 1 80 ? 25.301 -4.743 -24.652 1.00 97.25 80 LEU A O 1
ATOM 561 N N . ASP A 1 81 ? 27.510 -5.187 -24.728 1.00 97.38 81 ASP A N 1
ATOM 562 C CA . ASP A 1 81 ? 27.550 -5.956 -23.483 1.00 97.38 81 ASP A CA 1
ATOM 563 C C . ASP A 1 81 ? 27.243 -5.058 -22.270 1.00 97.38 81 ASP A C 1
ATOM 565 O O . ASP A 1 81 ? 26.479 -5.446 -21.384 1.00 97.38 81 ASP A O 1
ATOM 569 N N . GLU A 1 82 ? 27.762 -3.825 -22.255 1.00 97.50 82 GLU A N 1
ATOM 570 C CA . GLU A 1 82 ? 27.438 -2.818 -21.235 1.00 97.50 82 GLU A CA 1
ATOM 571 C C . GLU A 1 82 ? 25.938 -2.460 -21.234 1.00 97.50 82 GLU A C 1
ATOM 573 O O . GLU A 1 82 ? 25.314 -2.407 -20.168 1.00 97.50 82 GLU A O 1
ATOM 578 N N . LEU A 1 83 ? 25.327 -2.265 -22.410 1.00 98.00 83 LEU A N 1
ATOM 579 C CA . LEU A 1 83 ? 23.892 -1.985 -22.527 1.00 98.00 83 LEU A CA 1
ATOM 580 C C . LEU A 1 83 ? 23.033 -3.169 -22.066 1.00 98.00 83 LEU A C 1
ATOM 582 O O . LEU A 1 83 ? 22.064 -2.959 -21.338 1.00 98.00 83 LEU A O 1
ATOM 586 N N . ASP A 1 84 ? 23.397 -4.401 -22.427 1.00 98.38 84 ASP A N 1
ATOM 587 C CA . ASP A 1 84 ? 22.693 -5.621 -22.006 1.00 98.38 84 ASP A CA 1
ATOM 588 C C . ASP A 1 84 ? 22.741 -5.794 -20.474 1.00 98.38 84 ASP A C 1
ATOM 590 O O . ASP A 1 84 ? 21.704 -5.974 -19.825 1.00 98.38 84 ASP A O 1
ATOM 594 N N . ALA A 1 85 ? 23.920 -5.608 -19.867 1.00 97.94 85 ALA A N 1
ATOM 595 C CA . ALA A 1 85 ? 24.098 -5.635 -18.414 1.00 97.94 85 ALA A CA 1
ATOM 596 C C . ALA A 1 85 ? 23.309 -4.523 -17.695 1.00 97.94 85 ALA A C 1
ATOM 598 O O . ALA A 1 85 ? 22.670 -4.766 -16.660 1.00 97.94 85 ALA A O 1
ATOM 599 N N . THR A 1 86 ? 23.301 -3.309 -18.254 1.00 98.00 86 THR A N 1
ATOM 600 C CA . THR A 1 86 ? 22.524 -2.183 -17.712 1.00 98.00 86 THR A CA 1
ATOM 601 C C . THR A 1 86 ? 21.024 -2.463 -17.810 1.00 98.00 86 THR A C 1
ATOM 603 O O . THR A 1 86 ? 20.299 -2.263 -16.835 1.00 98.00 86 THR A O 1
ATOM 606 N N . ALA A 1 87 ? 20.553 -3.020 -18.930 1.00 98.38 87 ALA A N 1
ATOM 607 C CA . ALA A 1 87 ? 19.160 -3.423 -19.111 1.00 98.38 87 ALA A CA 1
ATOM 608 C C . ALA A 1 87 ? 18.736 -4.537 -18.150 1.00 98.38 87 ALA A C 1
ATOM 610 O O .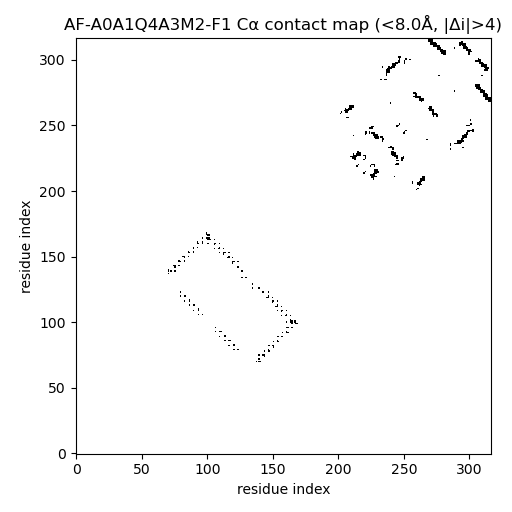 ALA A 1 87 ? 17.624 -4.513 -17.619 1.00 98.38 87 ALA A O 1
ATOM 611 N N . HIS A 1 88 ? 19.614 -5.498 -17.862 1.00 98.44 88 HIS A N 1
ATOM 612 C CA . HIS A 1 88 ? 19.353 -6.509 -16.841 1.00 98.44 88 HIS A CA 1
ATOM 613 C C . HIS A 1 88 ? 19.175 -5.883 -15.447 1.00 98.44 88 HIS A C 1
ATOM 615 O O . HIS A 1 88 ? 18.185 -6.158 -14.764 1.00 98.44 88 HIS A O 1
ATOM 621 N N . SER A 1 89 ? 20.081 -4.982 -15.058 1.00 97.38 89 SER A N 1
ATOM 622 C CA . SER A 1 89 ? 20.007 -4.260 -13.779 1.00 97.38 89 SER A CA 1
ATOM 623 C C . SER A 1 89 ? 18.750 -3.388 -13.680 1.00 97.38 89 SER A C 1
ATOM 625 O O . SER A 1 89 ? 18.074 -3.378 -12.652 1.00 97.38 89 SER A O 1
ATOM 627 N N . ALA A 1 90 ? 18.379 -2.716 -14.771 1.00 98.25 90 ALA A N 1
ATOM 628 C CA . ALA A 1 90 ? 17.166 -1.913 -14.860 1.00 98.25 90 ALA A CA 1
ATOM 629 C C . ALA A 1 90 ? 15.884 -2.737 -14.679 1.00 98.25 90 ALA A C 1
ATOM 631 O O . ALA A 1 90 ? 14.992 -2.328 -13.935 1.00 98.25 90 ALA A O 1
ATOM 632 N N . ARG A 1 91 ? 15.796 -3.930 -15.281 1.00 98.62 91 ARG A N 1
ATOM 633 C CA . ARG A 1 91 ? 14.665 -4.845 -15.047 1.00 98.62 91 ARG A CA 1
ATOM 634 C C . ARG A 1 91 ? 14.587 -5.288 -13.589 1.00 98.62 91 ARG A C 1
ATOM 636 O O . ARG A 1 91 ? 13.493 -5.330 -13.032 1.00 98.62 91 ARG A O 1
ATOM 643 N N . ALA A 1 92 ? 15.726 -5.582 -12.961 1.00 98.19 92 ALA A N 1
ATOM 644 C CA . ALA A 1 92 ? 15.764 -5.935 -11.544 1.00 98.19 92 ALA A CA 1
ATOM 645 C C . ALA A 1 92 ? 15.263 -4.781 -10.656 1.00 98.19 92 ALA A C 1
ATOM 647 O O . ALA A 1 92 ? 14.431 -5.014 -9.780 1.00 98.19 92 ALA A O 1
ATOM 648 N N . ALA A 1 93 ? 15.686 -3.540 -10.924 1.00 98.06 93 ALA A N 1
ATOM 649 C CA . ALA A 1 93 ? 15.200 -2.350 -10.219 1.00 98.06 93 ALA A CA 1
ATOM 650 C C . ALA A 1 93 ? 13.692 -2.113 -10.426 1.00 98.06 93 ALA A C 1
ATOM 652 O O . ALA A 1 93 ? 12.972 -1.768 -9.485 1.00 98.06 93 ALA A O 1
ATOM 653 N N . LEU A 1 94 ? 13.183 -2.346 -11.641 1.00 98.44 94 LEU A N 1
ATOM 654 C CA . LEU A 1 94 ? 11.752 -2.260 -11.930 1.00 98.44 94 LEU A CA 1
ATOM 655 C C . LEU A 1 94 ? 10.953 -3.329 -11.171 1.00 98.44 94 LEU A C 1
ATOM 657 O O . LEU A 1 94 ? 9.888 -3.032 -10.653 1.00 98.44 94 LEU A O 1
ATOM 661 N N . VAL A 1 95 ? 11.443 -4.562 -11.042 1.00 98.19 95 VAL A N 1
ATOM 662 C CA . VAL A 1 95 ? 10.749 -5.582 -10.233 1.00 98.19 95 VAL A CA 1
ATOM 663 C C . VAL A 1 95 ? 10.816 -5.243 -8.742 1.00 98.19 95 VAL A C 1
ATOM 665 O O . VAL A 1 95 ? 9.801 -5.303 -8.055 1.00 98.19 95 VAL A O 1
ATOM 668 N N . ALA A 1 96 ? 11.987 -4.847 -8.241 1.00 97.06 96 ALA A N 1
ATOM 669 C CA . ALA A 1 96 ? 12.195 -4.557 -6.822 1.00 97.06 96 ALA A CA 1
ATOM 670 C C . ALA A 1 96 ? 11.375 -3.357 -6.315 1.00 97.06 96 ALA A C 1
ATOM 672 O O . ALA A 1 96 ? 10.999 -3.325 -5.149 1.00 97.06 96 ALA A O 1
ATOM 673 N N . SER A 1 97 ? 11.076 -2.387 -7.181 1.00 98.19 97 SER A N 1
ATOM 674 C CA . SER A 1 97 ? 10.303 -1.190 -6.820 1.00 98.19 97 SER A CA 1
ATOM 675 C C . SER A 1 97 ? 8.779 -1.387 -6.837 1.00 98.19 97 SER A C 1
ATOM 677 O O . SER A 1 97 ? 8.041 -0.420 -6.650 1.00 98.19 97 SER A O 1
ATOM 679 N N . ASP A 1 98 ? 8.275 -2.600 -7.093 1.00 97.75 98 ASP A N 1
ATOM 680 C CA . ASP A 1 98 ? 6.836 -2.852 -7.238 1.00 97.75 98 ASP A CA 1
ATOM 681 C C . ASP A 1 98 ? 6.079 -2.583 -5.933 1.00 97.75 98 ASP A C 1
ATOM 683 O O . ASP A 1 98 ? 6.348 -3.211 -4.913 1.00 97.75 98 ASP A O 1
ATOM 687 N N . GLY A 1 99 ? 5.167 -1.606 -5.944 1.00 94.94 99 GLY A N 1
ATOM 688 C CA . GLY A 1 99 ? 4.461 -1.139 -4.743 1.00 94.94 99 GLY A CA 1
ATOM 689 C C . GLY A 1 99 ? 5.316 -0.338 -3.748 1.00 94.94 99 GLY A C 1
ATOM 690 O O . GLY A 1 99 ? 4.816 0.012 -2.681 1.00 94.94 99 GLY A O 1
ATOM 691 N N . HIS A 1 100 ? 6.569 -0.025 -4.093 1.00 96.31 100 HIS A N 1
ATOM 692 C CA . HIS A 1 100 ? 7.535 0.665 -3.230 1.00 96.31 100 HIS A CA 1
ATOM 693 C C . HIS A 1 100 ? 7.931 2.038 -3.794 1.00 96.31 100 HIS A C 1
ATOM 695 O O . HIS A 1 100 ? 9.071 2.461 -3.669 1.00 96.31 100 HIS A O 1
ATOM 701 N N . VAL A 1 101 ? 7.007 2.745 -4.448 1.00 97.12 101 VAL A N 1
ATOM 702 C CA . VAL A 1 101 ? 7.203 4.129 -4.908 1.00 97.12 101 VAL A CA 1
ATOM 703 C C . VAL A 1 101 ? 5.979 4.972 -4.564 1.00 97.12 101 VAL A C 1
ATOM 705 O O . VAL A 1 101 ? 4.869 4.454 -4.456 1.00 97.12 101 VAL A O 1
ATOM 708 N N . LEU A 1 102 ? 6.170 6.281 -4.386 1.00 92.75 102 LEU A N 1
ATOM 709 C CA . LEU A 1 102 ? 5.061 7.215 -4.143 1.00 92.75 102 LEU A CA 1
ATOM 710 C C . LEU A 1 102 ? 4.255 7.502 -5.421 1.00 92.75 102 LEU A C 1
ATOM 712 O O . LEU A 1 102 ? 3.043 7.694 -5.355 1.00 92.75 102 LEU A O 1
ATOM 716 N N . GLU A 1 103 ? 4.922 7.506 -6.579 1.00 96.56 103 GLU A N 1
ATOM 717 C CA . GLU A 1 103 ? 4.322 7.778 -7.886 1.00 96.56 103 GLU A CA 1
ATOM 718 C C . GLU A 1 103 ? 4.767 6.746 -8.934 1.00 96.56 103 GLU A C 1
ATOM 720 O O . GLU A 1 103 ? 5.957 6.471 -9.094 1.00 96.56 103 GLU A O 1
ATOM 725 N N . GLU A 1 104 ? 3.816 6.214 -9.709 1.00 97.38 104 GLU A N 1
ATOM 726 C CA . GLU A 1 104 ? 4.073 5.188 -10.741 1.00 97.38 104 GLU A CA 1
ATOM 727 C C . GLU A 1 104 ? 4.752 5.749 -12.010 1.00 97.38 104 GLU A C 1
ATOM 729 O O . GLU A 1 104 ? 5.226 5.012 -12.878 1.00 97.38 104 GLU A O 1
ATOM 734 N N . THR A 1 105 ? 4.824 7.075 -12.133 1.00 97.75 105 THR A N 1
ATOM 735 C CA . THR A 1 105 ? 5.401 7.789 -13.281 1.00 97.75 105 THR A CA 1
ATOM 736 C C . THR A 1 105 ? 6.873 7.431 -13.497 1.00 97.75 105 THR A C 1
ATOM 738 O O . THR A 1 105 ? 7.282 7.182 -14.633 1.00 97.75 105 THR A O 1
ATOM 741 N N . THR A 1 106 ? 7.660 7.318 -12.424 1.00 97.88 106 THR A N 1
ATOM 742 C CA . THR A 1 106 ? 9.091 6.976 -12.488 1.00 97.88 106 THR A CA 1
ATOM 743 C C . THR A 1 106 ? 9.316 5.546 -12.982 1.00 97.88 106 THR A C 1
ATOM 745 O O . THR A 1 106 ? 10.175 5.310 -13.834 1.00 97.88 106 THR A O 1
ATOM 748 N N . ARG A 1 107 ? 8.502 4.592 -12.514 1.00 98.19 107 ARG A N 1
ATOM 749 C CA . ARG A 1 107 ? 8.538 3.193 -12.971 1.00 98.19 107 ARG A CA 1
ATOM 750 C C . ARG A 1 107 ? 8.125 3.067 -14.433 1.00 98.19 107 ARG A C 1
ATOM 752 O O . ARG A 1 107 ? 8.807 2.400 -15.206 1.00 98.19 107 ARG A O 1
ATOM 759 N N . THR A 1 108 ? 7.066 3.774 -14.829 1.00 98.25 108 THR A N 1
ATOM 760 C CA . THR A 1 108 ? 6.616 3.836 -16.228 1.00 98.25 108 THR A CA 1
ATOM 761 C C . THR A 1 108 ? 7.718 4.391 -17.135 1.00 98.25 108 THR A C 1
ATOM 763 O O . THR A 1 108 ? 7.973 3.841 -18.202 1.00 98.25 108 THR A O 1
ATOM 766 N N . ALA A 1 109 ? 8.432 5.435 -16.701 1.00 98.00 109 ALA A N 1
ATOM 767 C CA . ALA A 1 109 ? 9.551 5.992 -17.458 1.00 98.00 109 ALA A CA 1
ATOM 768 C C . ALA A 1 109 ? 10.718 4.999 -17.615 1.00 98.00 109 ALA A C 1
ATOM 770 O O . ALA A 1 109 ? 11.302 4.928 -18.697 1.00 98.00 109 ALA A O 1
ATOM 771 N N . LEU A 1 110 ? 11.041 4.221 -16.573 1.00 98.44 110 LEU A N 1
ATOM 772 C CA . LEU A 1 110 ? 12.048 3.155 -16.650 1.00 98.44 110 LEU A CA 1
ATOM 773 C C . LEU A 1 110 ? 11.618 2.034 -17.610 1.00 98.44 110 LEU A C 1
ATOM 775 O O . LEU A 1 110 ? 12.428 1.589 -18.419 1.00 98.44 110 LEU A O 1
ATOM 779 N N . ALA A 1 111 ? 10.350 1.616 -17.570 1.00 98.50 111 ALA A N 1
ATOM 780 C CA . ALA A 1 111 ? 9.811 0.614 -18.490 1.00 98.50 111 ALA A CA 1
ATOM 781 C C . ALA A 1 111 ? 9.906 1.070 -19.960 1.00 98.50 111 ALA A C 1
ATOM 783 O O . ALA A 1 111 ? 10.408 0.330 -20.803 1.00 98.50 111 ALA A O 1
ATOM 784 N N . SER A 1 112 ? 9.530 2.315 -20.260 1.00 98.25 112 SER A N 1
ATOM 785 C CA . SER A 1 112 ? 9.643 2.871 -21.616 1.00 98.25 112 SER A CA 1
ATOM 786 C C . SER A 1 112 ? 11.092 3.057 -22.087 1.00 98.25 112 SER A C 1
ATOM 788 O O . SER A 1 112 ? 11.359 3.075 -23.288 1.00 98.25 112 SER A O 1
ATOM 790 N N . GLU A 1 113 ? 12.046 3.266 -21.175 1.00 98.50 113 GLU A N 1
ATOM 791 C CA . GLU A 1 113 ? 13.476 3.300 -21.519 1.00 98.50 113 GLU A CA 1
ATOM 792 C C . GLU A 1 113 ? 14.020 1.891 -21.785 1.00 98.50 113 GLU A C 1
ATOM 794 O O . GLU A 1 113 ? 14.783 1.707 -22.726 1.00 98.50 113 GLU A O 1
ATOM 799 N N . LEU A 1 114 ? 13.573 0.882 -21.028 1.00 98.50 114 LEU A N 1
ATOM 800 C CA . LEU A 1 114 ? 13.905 -0.524 -21.281 1.00 98.50 114 LEU A CA 1
ATOM 801 C C . LEU A 1 114 ? 13.458 -0.979 -22.676 1.00 98.50 114 LEU A C 1
ATOM 803 O O . LEU A 1 114 ? 14.236 -1.615 -23.381 1.00 98.50 114 LEU A O 1
ATOM 807 N N . GLU A 1 115 ? 12.249 -0.609 -23.106 1.00 98.25 115 GLU A N 1
ATOM 808 C CA . GLU A 1 115 ? 11.766 -0.913 -24.462 1.00 98.25 115 GLU A CA 1
ATOM 809 C C . GLU A 1 115 ? 12.654 -0.282 -25.550 1.00 98.25 115 GLU A C 1
ATOM 811 O O . GLU A 1 115 ? 12.952 -0.919 -26.563 1.00 98.25 115 GLU A O 1
ATOM 816 N N . ARG A 1 116 ? 13.125 0.955 -25.330 1.00 97.94 116 ARG A N 1
ATOM 817 C CA . ARG A 1 116 ? 14.052 1.639 -26.248 1.00 97.94 116 ARG A CA 1
ATOM 818 C C . ARG A 1 116 ? 15.440 1.002 -26.255 1.00 97.94 116 ARG A C 1
ATOM 820 O O . ARG A 1 116 ? 16.011 0.832 -27.331 1.00 97.94 116 ARG A O 1
ATOM 827 N N . ALA A 1 117 ? 15.952 0.602 -25.094 1.00 97.88 117 ALA A N 1
ATOM 828 C CA . ALA A 1 117 ? 17.217 -0.115 -24.977 1.00 97.88 117 ALA A CA 1
ATOM 829 C C . ALA A 1 117 ? 17.169 -1.477 -25.693 1.00 97.88 117 ALA A C 1
ATOM 831 O O . ALA A 1 117 ? 18.103 -1.824 -26.416 1.00 97.88 117 ALA A O 1
ATOM 832 N N . ASP A 1 118 ? 16.064 -2.215 -25.563 1.00 98.12 118 ASP A N 1
ATOM 833 C CA . ASP A 1 118 ? 15.868 -3.502 -26.239 1.00 98.12 118 ASP A CA 1
ATOM 834 C C . ASP A 1 118 ? 15.801 -3.349 -27.766 1.00 98.12 118 ASP A C 1
ATOM 836 O O . ASP A 1 118 ? 16.416 -4.133 -28.498 1.00 98.12 118 ASP A O 1
ATOM 840 N N . ALA A 1 119 ? 15.120 -2.309 -28.260 1.00 97.44 119 ALA A N 1
ATOM 841 C CA . ALA A 1 119 ? 15.120 -1.972 -29.682 1.00 97.44 119 ALA A CA 1
ATOM 842 C C . ALA A 1 119 ? 16.532 -1.611 -30.182 1.00 97.44 119 ALA A C 1
ATOM 844 O O . ALA A 1 119 ? 16.983 -2.150 -31.194 1.00 97.44 119 ALA A O 1
ATOM 845 N N . ALA A 1 120 ? 17.267 -0.780 -29.435 1.00 96.62 120 ALA A N 1
ATOM 846 C CA . ALA A 1 120 ? 18.632 -0.389 -29.779 1.00 96.62 120 ALA A CA 1
ATOM 847 C C . ALA A 1 120 ? 19.598 -1.587 -29.807 1.00 96.62 120 ALA A C 1
ATOM 849 O O . ALA A 1 120 ? 20.443 -1.672 -30.702 1.00 96.62 120 ALA A O 1
ATOM 850 N N . LEU A 1 121 ? 19.462 -2.544 -28.880 1.00 97.25 121 LEU A N 1
ATOM 851 C CA . LEU A 1 121 ? 20.237 -3.790 -28.885 1.00 97.25 121 LEU A CA 1
ATOM 852 C C . LEU A 1 121 ? 19.964 -4.622 -30.144 1.00 97.25 121 LEU A C 1
ATOM 854 O O . LEU A 1 121 ? 20.905 -5.133 -30.755 1.00 97.25 121 LEU A O 1
ATOM 858 N N . LEU A 1 122 ? 18.696 -4.756 -30.545 1.00 97.25 122 LEU A N 1
ATOM 859 C CA . LEU A 1 122 ? 18.310 -5.497 -31.748 1.00 97.25 122 LEU A CA 1
ATOM 860 C C . LEU A 1 122 ? 18.894 -4.853 -33.016 1.00 97.25 122 LEU A C 1
ATOM 862 O O . LEU A 1 122 ? 19.532 -5.540 -33.817 1.00 97.25 122 LEU A O 1
ATOM 866 N N . GLU A 1 123 ? 18.705 -3.542 -33.180 1.00 95.06 123 GLU A N 1
ATOM 867 C CA . GLU A 1 123 ? 19.192 -2.777 -34.335 1.00 95.06 123 GLU A CA 1
ATOM 868 C C . GLU A 1 123 ? 20.722 -2.816 -34.432 1.00 95.06 123 GLU A C 1
ATOM 870 O O . GLU A 1 123 ? 21.280 -3.120 -35.488 1.00 95.06 123 GLU A O 1
ATOM 875 N N . SER A 1 124 ? 21.415 -2.605 -33.312 1.00 95.31 124 SER A N 1
ATOM 876 C CA . SER A 1 124 ? 22.880 -2.598 -33.274 1.00 95.31 124 SER A CA 1
ATOM 877 C C . SER A 1 124 ? 23.478 -3.973 -33.575 1.00 95.31 124 SER A C 1
ATOM 879 O O . SER A 1 124 ? 24.475 -4.082 -34.291 1.00 95.31 124 SER A O 1
ATOM 881 N N . ARG A 1 125 ? 22.850 -5.054 -33.088 1.00 95.38 125 ARG A N 1
ATOM 882 C CA . ARG A 1 125 ? 23.262 -6.427 -33.418 1.00 95.38 125 ARG A CA 1
ATOM 883 C C . ARG A 1 125 ? 23.076 -6.729 -34.905 1.00 95.38 125 ARG A C 1
ATOM 885 O O . ARG A 1 125 ? 23.904 -7.438 -35.470 1.00 95.38 125 ARG A O 1
ATOM 892 N N . ALA A 1 126 ? 22.058 -6.171 -35.563 1.00 93.56 126 ALA A N 1
ATOM 893 C CA . ALA A 1 126 ? 21.873 -6.345 -37.005 1.00 93.56 126 ALA A CA 1
ATOM 894 C C . ALA A 1 126 ? 23.017 -5.720 -37.828 1.00 93.56 126 ALA A C 1
ATOM 896 O O . ALA A 1 126 ? 23.417 -6.289 -38.845 1.00 93.56 126 ALA A O 1
ATOM 897 N N . VAL A 1 127 ? 23.601 -4.607 -37.366 1.00 91.69 127 VAL A N 1
ATOM 898 C CA . VAL A 1 127 ? 24.758 -3.964 -38.022 1.00 91.69 127 VAL A CA 1
ATOM 899 C C . VAL A 1 127 ? 25.999 -4.863 -37.992 1.00 91.69 127 VAL A C 1
ATOM 901 O O . VAL A 1 127 ? 26.738 -4.923 -38.978 1.00 91.69 127 VAL A O 1
ATOM 904 N N . LEU A 1 128 ? 26.198 -5.634 -36.917 1.00 90.00 128 LEU A N 1
ATOM 905 C CA . LEU A 1 128 ? 27.327 -6.566 -36.779 1.00 90.00 128 LEU A CA 1
ATOM 906 C C . LEU A 1 128 ? 27.280 -7.756 -37.752 1.00 90.00 128 LEU A C 1
ATOM 908 O O . LEU A 1 128 ? 28.306 -8.392 -37.981 1.00 90.00 128 LEU A O 1
ATOM 912 N N . VAL A 1 129 ? 26.115 -8.066 -38.329 1.00 92.38 129 VAL A N 1
ATOM 913 C CA . VAL A 1 129 ? 25.930 -9.217 -39.235 1.00 92.38 129 VAL A CA 1
ATOM 914 C C . VAL A 1 129 ? 26.217 -8.854 -40.702 1.00 92.38 129 VAL A C 1
ATOM 916 O O . VAL A 1 129 ? 26.278 -9.736 -41.560 1.00 92.38 129 VAL A O 1
ATOM 919 N N . TRP A 1 130 ? 26.422 -7.572 -41.024 1.00 86.50 130 TRP A N 1
ATOM 920 C CA . TRP A 1 130 ? 26.698 -7.152 -42.401 1.00 86.50 130 TRP A CA 1
ATOM 921 C C . TRP A 1 130 ? 28.010 -7.748 -42.945 1.00 86.50 130 TRP A C 1
ATOM 923 O O . TRP A 1 130 ? 29.016 -7.778 -42.232 1.00 86.50 130 TRP A O 1
ATOM 933 N N . PRO A 1 131 ? 28.045 -8.178 -44.224 1.00 87.38 131 PRO A N 1
ATOM 934 C CA . PRO A 1 131 ? 29.271 -8.644 -44.860 1.00 87.38 131 PRO A CA 1
ATOM 935 C C . PRO A 1 131 ? 30.406 -7.609 -44.766 1.00 87.38 131 PRO A C 1
ATOM 937 O O . PRO A 1 131 ? 30.160 -6.414 -44.985 1.00 87.38 131 PRO A O 1
ATOM 940 N N . PRO A 1 132 ? 31.659 -8.035 -44.519 1.00 79.25 132 PRO A N 1
ATOM 941 C CA . PRO A 1 132 ? 32.804 -7.132 -44.520 1.00 79.25 132 PRO A CA 1
ATOM 942 C C . PRO A 1 132 ? 32.859 -6.288 -45.800 1.00 79.25 132 PRO A C 1
ATOM 944 O O . PRO A 1 132 ? 32.779 -6.819 -46.906 1.00 79.25 132 PRO A O 1
ATOM 947 N N . GLY A 1 133 ? 32.980 -4.967 -45.648 1.00 80.19 133 GLY A N 1
ATOM 948 C CA . GLY A 1 133 ? 33.068 -4.018 -46.766 1.00 80.19 133 GLY A CA 1
ATOM 949 C C . GLY A 1 133 ? 31.734 -3.565 -47.371 1.00 80.19 133 GLY A C 1
ATOM 950 O O . GLY A 1 133 ? 31.750 -2.724 -48.264 1.00 80.19 133 GLY A O 1
ATOM 951 N N . SER A 1 134 ? 30.594 -4.074 -46.892 1.00 86.44 134 SER A N 1
ATOM 952 C CA . SER A 1 134 ? 29.270 -3.588 -47.318 1.00 86.44 134 SER A CA 1
ATOM 953 C C . SER A 1 134 ? 28.703 -2.487 -46.416 1.00 86.44 134 SER A C 1
ATOM 955 O O . SER A 1 134 ? 27.804 -1.767 -46.833 1.00 86.44 134 SER A O 1
ATOM 957 N N . GLN A 1 135 ? 29.230 -2.327 -45.198 1.00 84.19 135 GLN A N 1
ATOM 958 C CA . GLN A 1 135 ? 28.741 -1.336 -44.240 1.00 84.19 135 GLN A CA 1
ATOM 959 C C . GLN A 1 135 ? 28.996 0.100 -44.731 1.00 84.19 135 GLN A C 1
ATOM 961 O O . GLN A 1 135 ? 30.102 0.393 -45.200 1.00 84.19 135 GLN A O 1
ATOM 966 N N . PRO A 1 136 ? 28.021 1.016 -44.583 1.00 83.81 136 PRO A N 1
ATOM 967 C CA . PRO A 1 136 ? 28.254 2.436 -44.806 1.00 83.81 136 PRO A CA 1
ATOM 968 C C . PRO A 1 136 ? 29.401 2.938 -43.922 1.00 83.81 136 PRO A C 1
ATOM 970 O O . PRO A 1 136 ? 29.486 2.604 -42.737 1.00 83.81 136 PRO A O 1
ATOM 973 N N . SER A 1 137 ? 30.287 3.757 -44.488 1.00 82.38 137 SER A N 1
ATOM 974 C CA . SER A 1 137 ? 31.358 4.398 -43.723 1.00 82.38 137 SER A CA 1
ATOM 975 C C . SER A 1 137 ? 30.764 5.240 -42.591 1.00 82.38 137 SER A C 1
ATOM 977 O O . SER A 1 137 ? 29.939 6.109 -42.863 1.00 82.38 137 SER A O 1
ATOM 979 N N . GLY A 1 138 ? 31.194 4.999 -41.351 1.00 84.94 138 GLY A N 1
ATOM 980 C CA . GLY A 1 138 ? 30.721 5.723 -40.162 1.00 84.94 138 GLY A CA 1
ATOM 981 C C . GLY A 1 138 ? 29.528 5.087 -39.439 1.00 84.94 138 GLY A C 1
ATOM 982 O O . GLY A 1 138 ? 29.265 5.457 -38.301 1.00 84.94 138 GLY A O 1
ATOM 983 N N . ALA A 1 139 ? 28.865 4.076 -40.019 1.00 89.38 139 ALA A N 1
ATOM 984 C CA . ALA A 1 139 ? 27.706 3.436 -39.385 1.00 89.38 139 ALA A CA 1
ATOM 985 C C . ALA A 1 139 ? 28.036 2.823 -38.010 1.00 89.38 139 ALA A C 1
ATOM 987 O O . ALA A 1 139 ? 27.235 2.905 -37.085 1.00 89.38 139 ALA A O 1
ATOM 988 N N . LEU A 1 140 ? 29.227 2.233 -37.850 1.00 90.00 140 LEU A N 1
ATOM 989 C CA . LEU A 1 140 ? 29.655 1.660 -36.568 1.00 90.00 140 LEU A CA 1
ATOM 990 C C . LEU A 1 140 ? 29.849 2.728 -35.483 1.00 90.00 140 LEU A C 1
ATOM 992 O O . LEU A 1 140 ? 29.488 2.488 -34.333 1.00 90.00 140 LEU A O 1
ATOM 996 N N . ASP A 1 141 ? 30.379 3.898 -35.846 1.00 89.25 141 ASP A N 1
ATOM 997 C CA . ASP A 1 141 ? 30.609 4.994 -34.900 1.00 89.25 141 ASP A CA 1
ATOM 998 C C . ASP A 1 141 ? 29.280 5.622 -34.460 1.00 89.25 141 ASP A C 1
ATOM 1000 O O . ASP A 1 141 ? 29.071 5.860 -33.271 1.00 89.25 141 ASP A O 1
ATOM 1004 N N . GLU A 1 142 ? 28.345 5.822 -35.396 1.00 91.38 142 GLU A N 1
ATOM 1005 C CA . GLU A 1 142 ? 26.995 6.315 -35.096 1.00 91.38 142 GLU A CA 1
ATOM 1006 C C . GLU A 1 142 ? 26.243 5.369 -34.149 1.00 91.38 142 GLU A C 1
ATOM 1008 O O . GLU A 1 142 ? 25.669 5.813 -33.151 1.00 91.38 142 GLU A O 1
ATOM 1013 N N . VAL A 1 143 ? 26.304 4.059 -34.410 1.00 94.25 143 VAL A N 1
ATOM 1014 C CA . VAL A 1 143 ? 25.695 3.037 -33.547 1.00 94.25 143 VAL A CA 1
ATOM 1015 C C . VAL A 1 143 ? 26.354 3.026 -32.169 1.00 94.25 143 VAL A C 1
ATOM 1017 O O . VAL A 1 143 ? 25.653 2.999 -31.160 1.00 94.25 143 VAL A O 1
ATOM 1020 N N . ALA A 1 144 ? 27.685 3.097 -32.091 1.00 93.50 144 ALA A N 1
ATOM 1021 C CA . ALA A 1 144 ? 28.390 3.121 -30.811 1.00 93.50 144 ALA A CA 1
ATOM 1022 C C . ALA A 1 144 ? 28.005 4.345 -29.957 1.00 93.50 144 ALA A C 1
ATOM 1024 O O . ALA A 1 144 ? 27.813 4.221 -28.741 1.00 93.50 144 ALA A O 1
ATOM 1025 N N . VAL A 1 145 ? 27.844 5.518 -30.580 1.00 94.00 145 VAL A N 1
ATOM 1026 C CA . VAL A 1 145 ? 27.360 6.736 -29.907 1.00 94.00 145 VAL A CA 1
ATOM 1027 C C . VAL A 1 145 ? 25.915 6.565 -29.435 1.00 94.00 145 VAL A C 1
ATOM 1029 O O . VAL A 1 145 ? 25.612 6.895 -28.287 1.00 94.00 145 VAL A O 1
ATOM 1032 N N . ALA A 1 146 ? 25.036 6.007 -30.272 1.00 95.50 146 ALA A N 1
ATOM 1033 C CA . ALA A 1 146 ? 23.643 5.757 -29.911 1.00 95.50 146 ALA A CA 1
ATOM 1034 C C . ALA A 1 146 ? 23.520 4.788 -28.721 1.00 95.50 146 ALA A C 1
ATOM 1036 O O . ALA A 1 146 ? 22.824 5.096 -27.752 1.00 95.50 146 ALA A O 1
ATOM 1037 N N . VAL A 1 147 ? 24.248 3.666 -28.746 1.00 96.75 147 VAL A N 1
ATOM 1038 C CA . VAL A 1 147 ? 24.299 2.682 -27.648 1.00 96.75 147 VAL A CA 1
ATOM 1039 C C . VAL A 1 147 ? 24.808 3.328 -26.360 1.00 96.75 147 VAL A C 1
ATOM 1041 O O . VAL A 1 147 ? 24.197 3.154 -25.308 1.00 96.75 147 VAL A O 1
ATOM 1044 N N . SER A 1 148 ? 25.868 4.138 -26.434 1.00 96.88 148 SER A N 1
ATOM 1045 C CA . SER A 1 148 ? 26.399 4.856 -25.264 1.00 96.88 148 SER A CA 1
ATOM 1046 C C . SER A 1 148 ? 25.367 5.822 -24.665 1.00 96.88 148 SER A C 1
ATOM 1048 O O . SER A 1 148 ? 25.240 5.921 -23.444 1.00 96.88 148 SER A O 1
ATOM 1050 N N . GLY A 1 149 ? 24.589 6.500 -25.515 1.00 96.69 149 GLY A N 1
ATOM 1051 C CA . GLY A 1 149 ? 23.469 7.336 -25.082 1.00 96.69 149 GLY A CA 1
ATOM 1052 C C . GLY A 1 149 ? 22.378 6.541 -24.357 1.00 96.69 149 GLY A C 1
ATOM 1053 O O . GLY A 1 149 ? 21.877 7.000 -23.332 1.00 96.69 149 GLY A O 1
ATOM 1054 N N . GLN A 1 150 ? 22.054 5.335 -24.836 1.00 98.12 150 GLN A N 1
ATOM 1055 C CA . GLN A 1 150 ? 21.077 4.447 -24.192 1.00 98.12 150 GLN A CA 1
ATOM 1056 C C . GLN A 1 150 ? 21.560 3.928 -22.833 1.00 98.12 150 GLN A C 1
ATOM 1058 O O . GLN A 1 150 ? 20.785 3.933 -21.880 1.00 98.12 150 GLN A O 1
ATOM 1063 N N . VAL A 1 151 ? 22.837 3.540 -22.711 1.00 98.12 151 VAL A N 1
ATOM 1064 C CA . VAL A 1 151 ? 23.432 3.134 -21.422 1.00 98.12 151 VAL A CA 1
ATOM 1065 C C . VAL A 1 151 ? 23.265 4.248 -20.389 1.00 98.12 151 VAL A C 1
ATOM 1067 O O . VAL A 1 151 ? 22.790 4.005 -19.279 1.00 98.12 151 VAL A O 1
ATOM 1070 N N . HIS A 1 152 ? 23.610 5.483 -20.765 1.00 98.06 152 HIS A N 1
ATOM 1071 C CA . HIS A 1 152 ? 23.506 6.630 -19.871 1.00 98.06 152 HIS A CA 1
ATOM 1072 C C . HIS A 1 152 ? 22.055 6.924 -19.471 1.00 98.06 152 HIS A C 1
ATOM 1074 O O . HIS A 1 152 ? 21.761 7.001 -18.278 1.00 98.06 152 HIS A O 1
ATOM 1080 N N . ALA A 1 153 ? 21.143 7.010 -20.446 1.00 97.81 153 ALA A N 1
ATOM 1081 C CA . ALA A 1 153 ? 19.728 7.273 -20.193 1.00 97.81 153 ALA A CA 1
ATOM 1082 C C . ALA A 1 153 ? 19.105 6.212 -19.274 1.00 97.81 153 ALA A C 1
ATOM 1084 O O . ALA A 1 153 ? 18.393 6.540 -18.326 1.00 97.81 153 ALA A O 1
ATOM 1085 N N . LEU A 1 154 ? 19.411 4.933 -19.504 1.00 98.25 154 LEU A N 1
ATOM 1086 C CA . LEU A 1 154 ? 18.902 3.847 -18.676 1.00 98.25 154 LEU A CA 1
ATOM 1087 C C . LEU A 1 154 ? 19.468 3.900 -17.251 1.00 98.25 154 LEU A C 1
ATOM 1089 O O . LEU A 1 154 ? 18.718 3.717 -16.291 1.00 98.25 154 LEU A O 1
ATOM 1093 N N . GLY A 1 155 ? 20.755 4.229 -17.102 1.00 97.81 155 GLY A N 1
ATOM 1094 C CA . GLY A 1 155 ? 21.384 4.475 -15.803 1.00 97.81 155 GLY A CA 1
ATOM 1095 C C . GLY A 1 155 ? 20.700 5.595 -15.011 1.00 97.81 155 GLY A C 1
ATOM 1096 O O . GLY A 1 155 ? 20.400 5.414 -13.830 1.00 97.81 155 GLY A O 1
ATOM 1097 N N . GLU A 1 156 ? 20.368 6.717 -15.659 1.00 98.19 156 GLU A N 1
ATOM 1098 C CA . GLU A 1 156 ? 19.618 7.814 -15.028 1.00 98.19 156 GLU A CA 1
ATOM 1099 C C . GLU A 1 156 ? 18.219 7.375 -14.572 1.00 98.19 156 GLU A C 1
ATOM 1101 O O . GLU A 1 156 ? 17.773 7.738 -13.481 1.00 98.19 156 GLU A O 1
ATOM 1106 N N . ARG A 1 157 ? 17.518 6.553 -15.366 1.00 98.25 157 ARG A N 1
ATOM 1107 C CA . ARG A 1 157 ? 16.195 6.025 -14.985 1.00 98.25 157 ARG A CA 1
ATOM 1108 C C . ARG A 1 157 ? 16.266 5.068 -13.800 1.00 98.25 157 ARG A C 1
ATOM 1110 O O . ARG A 1 157 ? 15.391 5.118 -12.937 1.00 98.25 157 ARG A O 1
ATOM 1117 N N . VAL A 1 158 ? 17.296 4.226 -13.733 1.00 98.44 158 VAL A N 1
ATOM 1118 C CA . VAL A 1 158 ? 17.530 3.340 -12.581 1.00 98.44 158 VAL A CA 1
ATOM 1119 C C . VAL A 1 158 ? 17.805 4.151 -11.318 1.00 98.44 158 VAL A C 1
ATOM 1121 O O . VAL A 1 158 ? 17.218 3.857 -10.274 1.00 98.44 158 VAL A O 1
ATOM 1124 N N . ALA A 1 159 ? 18.635 5.193 -11.412 1.00 98.25 159 ALA A N 1
ATOM 1125 C CA . ALA A 1 159 ? 18.890 6.098 -10.295 1.00 98.25 159 ALA A CA 1
ATOM 1126 C C . ALA A 1 159 ? 17.591 6.769 -9.818 1.00 98.25 159 ALA A C 1
ATOM 1128 O O . ALA A 1 159 ? 17.278 6.718 -8.633 1.00 98.25 159 ALA A O 1
ATOM 1129 N N . ALA A 1 160 ? 16.766 7.274 -10.741 1.00 97.94 160 ALA A N 1
ATOM 1130 C CA . ALA A 1 160 ? 15.489 7.899 -10.401 1.00 97.94 160 ALA A CA 1
ATOM 1131 C C . ALA A 1 160 ? 14.508 6.942 -9.694 1.00 97.94 160 ALA A C 1
ATOM 1133 O O . ALA A 1 160 ? 13.849 7.338 -8.733 1.00 97.94 160 ALA A O 1
ATOM 1134 N N . VAL A 1 161 ? 14.402 5.680 -10.134 1.00 98.19 161 VAL A N 1
ATOM 1135 C CA . VAL A 1 161 ? 13.586 4.667 -9.434 1.00 98.19 161 VAL A CA 1
ATOM 1136 C C . VAL A 1 161 ? 14.156 4.363 -8.049 1.00 98.19 161 VAL A C 1
ATOM 1138 O O . VAL A 1 161 ? 13.393 4.246 -7.096 1.00 98.19 161 VAL A O 1
ATOM 1141 N N . THR A 1 162 ? 15.480 4.277 -7.920 1.00 98.12 162 THR A N 1
ATOM 1142 C CA . THR A 1 162 ? 16.150 4.045 -6.630 1.00 98.12 162 THR A CA 1
ATOM 1143 C C . THR A 1 162 ? 15.855 5.173 -5.639 1.00 98.12 162 THR A C 1
ATOM 1145 O O . THR A 1 162 ? 15.456 4.906 -4.506 1.00 98.12 162 THR A O 1
ATOM 1148 N N . ASP A 1 163 ? 15.955 6.428 -6.080 1.00 97.75 163 ASP A N 1
ATOM 1149 C CA . ASP A 1 163 ? 15.618 7.598 -5.266 1.00 97.75 163 ASP A CA 1
ATOM 1150 C C . ASP A 1 163 ? 14.129 7.611 -4.880 1.00 97.75 163 ASP A C 1
ATOM 1152 O O . ASP A 1 163 ? 13.779 7.930 -3.742 1.00 97.75 163 ASP A O 1
ATOM 1156 N N . ALA A 1 164 ? 13.239 7.216 -5.799 1.00 97.25 164 ALA A N 1
ATOM 1157 C CA . ALA A 1 164 ? 11.805 7.118 -5.530 1.00 97.25 164 ALA A CA 1
ATOM 1158 C C . ALA A 1 164 ? 11.471 6.042 -4.480 1.00 97.25 164 ALA A C 1
ATOM 1160 O O . ALA A 1 164 ? 10.589 6.263 -3.646 1.00 97.25 164 ALA A O 1
ATOM 1161 N N . VAL A 1 165 ? 12.184 4.909 -4.492 1.00 97.94 165 VAL A N 1
ATOM 1162 C CA . VAL A 1 165 ? 12.059 3.865 -3.462 1.00 97.94 165 VAL A CA 1
ATOM 1163 C C . VAL A 1 165 ? 12.535 4.385 -2.110 1.00 97.94 165 VAL A C 1
ATOM 1165 O O . VAL A 1 165 ? 11.799 4.291 -1.130 1.00 97.94 165 VAL A O 1
ATOM 1168 N N . ALA A 1 166 ? 13.706 5.021 -2.056 1.00 97.62 166 ALA A N 1
ATOM 1169 C CA . ALA A 1 166 ? 14.220 5.605 -0.818 1.00 97.62 166 ALA A CA 1
ATOM 1170 C C . ALA A 1 166 ? 13.264 6.664 -0.231 1.00 97.62 166 ALA A C 1
ATOM 1172 O O . ALA A 1 166 ? 13.050 6.719 0.982 1.00 97.62 166 ALA A O 1
ATOM 1173 N N . ALA A 1 167 ? 12.639 7.483 -1.084 1.00 96.31 167 ALA A N 1
ATOM 1174 C CA . ALA A 1 167 ? 11.626 8.451 -0.665 1.00 96.31 167 ALA A CA 1
ATOM 1175 C C . ALA A 1 167 ? 10.363 7.776 -0.101 1.00 96.31 167 ALA A C 1
ATOM 1177 O O . ALA A 1 167 ? 9.829 8.224 0.917 1.00 96.31 167 ALA A O 1
AT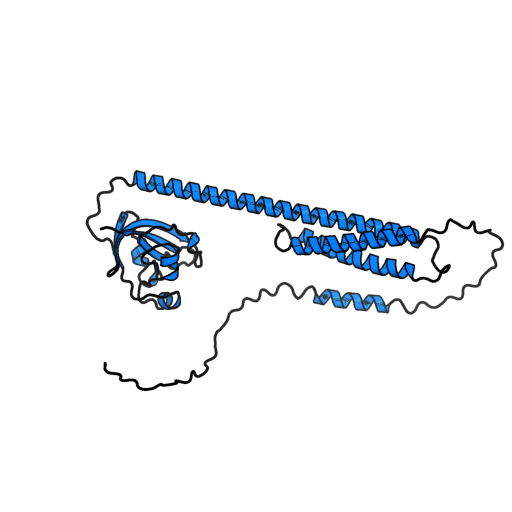OM 1178 N N . TRP A 1 168 ? 9.896 6.689 -0.724 1.00 97.69 168 TRP A N 1
ATOM 1179 C CA . TRP A 1 168 ? 8.772 5.901 -0.216 1.00 97.69 168 TRP A CA 1
ATOM 1180 C C . TRP A 1 168 ? 9.086 5.284 1.154 1.00 97.69 168 TRP A C 1
ATOM 1182 O O . TRP A 1 168 ? 8.277 5.404 2.074 1.00 97.69 168 TRP A O 1
ATOM 1192 N N . GLU A 1 169 ? 10.272 4.692 1.326 1.00 95.69 169 GLU A N 1
ATOM 1193 C CA . GLU A 1 169 ? 10.704 4.095 2.598 1.00 95.69 169 GLU A CA 1
ATOM 1194 C C . GLU A 1 169 ? 10.782 5.138 3.721 1.00 95.69 169 GLU A C 1
ATOM 1196 O O . GLU A 1 169 ? 10.312 4.897 4.838 1.00 95.69 169 GLU A O 1
ATOM 1201 N N . ALA A 1 170 ? 11.318 6.326 3.422 1.00 96.94 170 ALA A N 1
ATOM 1202 C CA . ALA A 1 170 ? 11.363 7.439 4.366 1.00 96.94 170 ALA A CA 1
ATOM 1203 C C . ALA A 1 170 ? 9.957 7.883 4.806 1.00 96.94 170 ALA A C 1
ATOM 1205 O O . ALA A 1 170 ? 9.732 8.156 5.989 1.00 96.94 170 ALA A O 1
ATOM 1206 N N . GLU A 1 171 ? 8.994 7.909 3.882 1.00 94.50 171 GLU A N 1
ATOM 1207 C CA . GLU A 1 171 ? 7.604 8.238 4.197 1.00 94.50 171 GLU A CA 1
ATOM 1208 C C . GLU A 1 171 ? 6.933 7.156 5.056 1.00 94.50 171 GLU A C 1
ATOM 1210 O O . GLU A 1 171 ? 6.261 7.481 6.038 1.00 94.50 171 GLU A O 1
ATOM 1215 N N . GLN A 1 172 ? 7.170 5.869 4.773 1.00 92.56 172 GLN A N 1
ATOM 1216 C CA . GLN A 1 172 ? 6.666 4.782 5.625 1.00 92.56 172 GLN A CA 1
ATOM 1217 C C . GLN A 1 172 ? 7.219 4.878 7.052 1.00 92.56 172 GLN A C 1
ATOM 1219 O O . GLN A 1 172 ? 6.474 4.720 8.024 1.00 92.56 172 GLN A O 1
ATOM 1224 N N . ALA A 1 173 ? 8.506 5.203 7.199 1.00 93.75 173 ALA A N 1
ATOM 1225 C CA . ALA A 1 173 ? 9.122 5.414 8.505 1.00 93.75 173 ALA A CA 1
ATOM 1226 C C . ALA A 1 173 ? 8.495 6.603 9.255 1.00 93.75 173 ALA A C 1
ATOM 1228 O O . ALA A 1 173 ? 8.218 6.503 10.456 1.00 93.75 173 ALA A O 1
ATOM 1229 N N . ARG A 1 174 ? 8.213 7.711 8.554 1.00 97.56 174 ARG A N 1
ATOM 1230 C CA . ARG A 1 174 ? 7.529 8.883 9.123 1.00 97.56 174 ARG A CA 1
ATOM 1231 C C . ARG A 1 174 ? 6.128 8.526 9.632 1.00 97.56 174 ARG A C 1
ATOM 1233 O O . ARG A 1 174 ? 5.799 8.865 10.769 1.00 97.56 174 ARG A O 1
ATOM 1240 N N . ILE A 1 175 ? 5.330 7.816 8.829 1.00 81.50 175 ILE A N 1
ATOM 1241 C CA . ILE A 1 175 ? 3.975 7.369 9.199 1.00 81.50 175 ILE A CA 1
ATOM 1242 C C . ILE A 1 175 ? 4.021 6.451 10.427 1.00 81.50 175 ILE A C 1
ATOM 1244 O O . ILE A 1 175 ? 3.241 6.631 11.362 1.00 81.50 175 ILE A O 1
ATOM 1248 N N . ALA A 1 176 ? 4.952 5.494 10.464 1.00 85.50 176 ALA A N 1
ATOM 1249 C CA . ALA A 1 176 ? 5.101 4.587 11.600 1.00 85.50 176 ALA A CA 1
ATOM 1250 C C . ALA A 1 176 ? 5.438 5.336 12.904 1.00 85.50 176 ALA A C 1
ATOM 1252 O O . ALA A 1 176 ? 4.859 5.044 13.955 1.00 85.50 176 ALA A O 1
ATOM 1253 N N . ALA A 1 177 ? 6.326 6.334 12.836 1.00 91.81 177 ALA A N 1
ATOM 1254 C CA . ALA A 1 177 ? 6.673 7.176 13.979 1.00 91.81 177 ALA A CA 1
ATOM 1255 C C . ALA A 1 177 ? 5.482 8.022 14.465 1.00 91.81 177 ALA A C 1
ATOM 1257 O O . ALA A 1 177 ? 5.250 8.129 15.671 1.00 91.81 177 ALA A O 1
ATOM 1258 N N . GLU A 1 178 ? 4.697 8.585 13.543 1.00 85.81 178 GLU A N 1
ATOM 1259 C CA . GLU A 1 178 ? 3.488 9.351 13.866 1.00 85.81 178 GLU A CA 1
ATOM 1260 C C . GLU A 1 178 ? 2.425 8.476 14.550 1.00 85.81 178 GLU A C 1
ATOM 1262 O O . GLU A 1 178 ? 1.856 8.868 15.571 1.00 85.81 178 GLU A O 1
ATOM 1267 N N . GLN A 1 179 ? 2.206 7.257 14.051 1.00 79.44 179 GLN A N 1
ATOM 1268 C CA . GLN A 1 179 ? 1.281 6.300 14.662 1.00 79.44 179 GLN A CA 1
ATOM 1269 C C . GLN A 1 179 ? 1.716 5.889 16.072 1.00 79.44 179 GLN A C 1
ATOM 1271 O O . GLN A 1 179 ? 0.875 5.783 16.966 1.00 79.44 179 GLN A O 1
ATOM 1276 N N . GLU A 1 180 ? 3.013 5.677 16.299 1.00 88.75 180 GLU A N 1
ATOM 1277 C CA . GLU A 1 180 ? 3.525 5.362 17.634 1.00 88.75 180 GLU A CA 1
ATOM 1278 C C . GLU A 1 180 ? 3.357 6.541 18.599 1.00 88.75 180 GLU A C 1
ATOM 1280 O O . GLU A 1 180 ? 2.877 6.361 19.720 1.00 88.75 180 GLU A O 1
ATOM 1285 N N . ALA A 1 181 ? 3.652 7.764 18.152 1.00 89.81 181 ALA A N 1
ATOM 1286 C CA . ALA A 1 181 ? 3.415 8.967 18.945 1.00 89.81 181 ALA A CA 1
ATOM 1287 C C . ALA A 1 181 ? 1.924 9.134 19.298 1.00 89.81 181 ALA A C 1
ATOM 1289 O O . ALA A 1 181 ? 1.591 9.448 20.445 1.00 89.81 181 ALA A O 1
ATOM 1290 N N . ALA A 1 182 ? 1.021 8.859 18.352 1.00 76.31 182 ALA A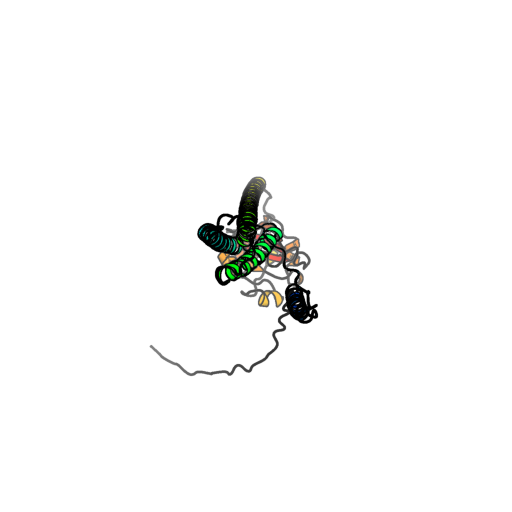 N 1
ATOM 1291 C CA . ALA A 1 182 ? -0.421 8.882 18.583 1.00 76.31 182 ALA A CA 1
ATOM 1292 C C . ALA A 1 182 ? -0.862 7.820 19.607 1.00 76.31 182 ALA A C 1
ATOM 1294 O O . ALA A 1 182 ? -1.629 8.133 20.522 1.00 76.31 182 ALA A O 1
ATOM 1295 N N . ARG A 1 183 ? -0.335 6.589 19.518 1.00 77.62 183 ARG A N 1
ATOM 1296 C CA . ARG A 1 183 ? -0.585 5.524 20.509 1.00 77.62 183 ARG A CA 1
ATOM 1297 C C . ARG A 1 183 ? -0.097 5.920 21.902 1.00 77.62 183 ARG A C 1
ATOM 1299 O O . ARG A 1 183 ? -0.836 5.768 22.877 1.00 77.62 183 ARG A O 1
ATOM 1306 N N . ALA A 1 184 ? 1.107 6.479 22.008 1.00 85.25 184 ALA A N 1
ATOM 1307 C CA . ALA A 1 184 ? 1.667 6.936 23.277 1.00 85.25 184 ALA A CA 1
ATOM 1308 C C . ALA A 1 184 ? 0.841 8.078 23.898 1.00 85.25 184 ALA A C 1
ATOM 1310 O O . ALA A 1 184 ? 0.566 8.061 25.103 1.00 85.25 184 ALA A O 1
ATOM 1311 N N . ALA A 1 185 ? 0.395 9.038 23.081 1.00 82.62 185 ALA A N 1
ATOM 1312 C CA . ALA A 1 185 ? -0.471 10.131 23.514 1.00 82.62 185 ALA A CA 1
ATOM 1313 C C . ALA A 1 185 ? -1.842 9.624 23.991 1.00 82.62 185 ALA A C 1
ATOM 1315 O O . ALA A 1 185 ? -2.312 10.036 25.055 1.00 82.62 185 ALA A O 1
ATOM 1316 N N . ALA A 1 186 ? -2.453 8.682 23.266 1.00 72.00 186 ALA A N 1
ATOM 1317 C CA . ALA A 1 186 ? -3.706 8.046 23.668 1.00 72.00 186 ALA A CA 1
ATOM 1318 C C . ALA A 1 186 ? -3.559 7.301 25.007 1.00 72.00 186 ALA A C 1
ATOM 1320 O O . ALA A 1 186 ? -4.365 7.491 25.919 1.00 72.00 186 ALA A O 1
ATOM 1321 N N . ALA A 1 187 ? -2.480 6.531 25.180 1.00 77.50 187 ALA A N 1
ATOM 1322 C CA . ALA A 1 187 ? -2.191 5.829 26.430 1.00 77.50 187 ALA A CA 1
ATOM 1323 C C . ALA A 1 187 ? -1.916 6.788 27.606 1.00 77.50 187 ALA A C 1
ATOM 1325 O O . ALA A 1 187 ? -2.260 6.498 28.755 1.00 77.50 187 ALA A O 1
ATOM 1326 N N . ALA A 1 188 ? -1.284 7.939 27.361 1.00 82.81 188 ALA A N 1
ATOM 1327 C CA . ALA A 1 188 ? -1.114 8.979 28.375 1.00 82.81 188 ALA A CA 1
ATOM 1328 C C . ALA A 1 188 ? -2.462 9.604 28.774 1.00 82.81 188 ALA A C 1
ATOM 1330 O O . ALA A 1 188 ? -2.762 9.693 29.965 1.00 82.81 188 ALA A O 1
ATOM 1331 N N . ALA A 1 189 ? -3.306 9.950 27.797 1.00 76.50 189 ALA A N 1
ATOM 1332 C CA . ALA A 1 189 ? -4.635 10.504 28.042 1.00 76.50 189 ALA A CA 1
ATOM 1333 C C . ALA A 1 189 ? -5.538 9.532 28.823 1.00 76.50 189 ALA A C 1
ATOM 1335 O O . ALA A 1 189 ? -6.218 9.951 29.764 1.00 76.50 189 ALA A O 1
ATOM 1336 N N . ALA A 1 190 ? -5.499 8.237 28.495 1.00 71.81 190 ALA A N 1
ATOM 1337 C CA . ALA A 1 190 ? -6.219 7.196 29.227 1.00 71.81 190 ALA A CA 1
ATOM 1338 C C . ALA A 1 190 ? -5.780 7.131 30.702 1.00 71.81 190 ALA A C 1
ATOM 1340 O O . ALA A 1 190 ? -6.619 7.144 31.605 1.00 71.81 190 ALA A O 1
ATOM 1341 N N . ARG A 1 191 ? -4.467 7.175 30.977 1.00 82.00 191 ARG A N 1
ATOM 1342 C CA . ARG A 1 191 ? -3.931 7.208 32.353 1.00 82.00 191 ARG A CA 1
ATOM 1343 C C . ARG A 1 191 ? -4.388 8.444 33.132 1.00 82.00 191 ARG A C 1
ATOM 1345 O O . ARG A 1 191 ? -4.761 8.322 34.299 1.00 82.00 191 ARG A O 1
ATOM 1352 N N . THR A 1 192 ? -4.418 9.619 32.501 1.00 79.81 192 THR A N 1
ATOM 1353 C CA . THR A 1 192 ? -4.928 10.846 33.135 1.00 79.81 192 THR A CA 1
ATOM 1354 C C . THR A 1 192 ? -6.422 10.749 33.451 1.00 79.81 192 THR A C 1
ATOM 1356 O O . THR A 1 192 ? -6.834 11.181 34.526 1.00 79.81 192 THR A O 1
ATOM 1359 N N . ARG A 1 193 ? -7.236 10.145 32.571 1.00 74.06 193 ARG A N 1
ATOM 1360 C CA . ARG A 1 193 ? -8.672 9.918 32.827 1.00 74.06 193 ARG A CA 1
ATOM 1361 C C . ARG A 1 193 ? -8.901 9.004 34.029 1.00 74.06 193 ARG A C 1
ATOM 1363 O O . ARG A 1 193 ? -9.735 9.328 34.868 1.00 74.06 193 ARG A O 1
ATOM 1370 N N . VAL A 1 194 ? -8.134 7.919 34.151 1.00 71.00 194 VAL A N 1
ATOM 1371 C CA . VAL A 1 194 ? -8.209 7.015 35.314 1.00 71.00 194 VAL A CA 1
ATOM 1372 C C . VAL A 1 194 ? -7.835 7.748 36.606 1.00 71.00 194 VAL A C 1
ATOM 1374 O O . VAL A 1 194 ? -8.546 7.629 37.601 1.00 71.00 194 VAL A O 1
ATOM 1377 N N . ALA A 1 195 ? -6.775 8.564 36.590 1.00 74.06 195 ALA A N 1
ATOM 1378 C CA . ALA A 1 195 ? -6.362 9.344 37.759 1.00 74.06 195 ALA A CA 1
ATOM 1379 C C . ALA A 1 195 ? -7.384 10.432 38.153 1.00 74.06 195 ALA A C 1
ATOM 1381 O O . ALA A 1 195 ? -7.636 10.644 39.338 1.00 74.06 195 ALA A O 1
ATOM 1382 N N . ALA A 1 196 ? -8.003 11.100 37.174 1.00 69.88 196 ALA A N 1
ATOM 1383 C CA . ALA A 1 196 ? -9.023 12.128 37.402 1.00 69.88 196 ALA A CA 1
ATOM 1384 C C . ALA A 1 196 ? -10.407 11.550 37.760 1.00 69.88 196 ALA A C 1
ATOM 1386 O O . ALA A 1 196 ? -11.226 12.242 38.361 1.00 69.88 196 ALA A O 1
ATOM 1387 N N . GLY A 1 197 ? -10.668 10.280 37.434 1.00 56.25 197 GLY A N 1
ATOM 1388 C CA . GLY A 1 197 ? -11.883 9.543 37.793 1.00 56.25 197 GLY A CA 1
ATOM 1389 C C . GLY A 1 197 ? -12.001 9.184 39.280 1.00 56.25 197 GLY A C 1
ATOM 1390 O O . GLY A 1 197 ? -12.950 8.500 39.669 1.00 56.25 197 GLY A O 1
ATOM 1391 N N . GLY A 1 198 ? -11.068 9.649 40.119 1.00 48.16 198 GLY A N 1
ATOM 1392 C CA . GLY A 1 198 ? -11.143 9.552 41.570 1.00 48.16 198 GLY A CA 1
ATOM 1393 C C . GLY A 1 198 ? -12.416 10.198 42.120 1.00 48.16 198 GLY A C 1
ATOM 1394 O O . GLY A 1 198 ? -12.472 11.401 42.347 1.00 48.16 198 GLY A O 1
ATOM 1395 N N . GLY A 1 199 ? -13.434 9.375 42.379 1.00 46.62 199 GLY A N 1
ATOM 1396 C CA . GLY A 1 199 ? -14.499 9.709 43.321 1.00 46.62 199 GLY A CA 1
ATOM 1397 C C . GLY A 1 199 ? -15.829 10.181 42.741 1.00 46.62 199 GLY A C 1
ATOM 1398 O O . GLY A 1 199 ? -16.554 10.887 43.442 1.00 46.62 199 GLY A O 1
ATOM 1399 N N . ARG A 1 200 ? -16.240 9.771 41.531 1.00 51.34 200 ARG A N 1
ATOM 1400 C CA . ARG A 1 200 ? -17.689 9.786 41.262 1.00 51.34 200 ARG A CA 1
ATOM 1401 C C . ARG A 1 200 ? -18.302 8.650 42.075 1.00 51.34 200 ARG A C 1
ATOM 1403 O O . ARG A 1 200 ? -18.076 7.482 41.767 1.00 51.34 200 ARG A O 1
ATOM 1410 N N . ALA A 1 201 ? -18.989 9.010 43.161 1.00 52.12 201 ALA A N 1
ATOM 1411 C CA . ALA A 1 201 ? -19.668 8.065 44.039 1.00 52.12 201 ALA A CA 1
ATOM 1412 C C . ALA A 1 201 ? -20.453 7.049 43.190 1.00 52.12 201 ALA A C 1
ATOM 1414 O O . ALA A 1 201 ? -21.106 7.471 42.227 1.00 52.12 201 ALA A O 1
ATOM 1415 N N . PRO A 1 202 ? -20.363 5.740 43.493 1.00 53.09 202 PRO A N 1
ATOM 1416 C CA . PRO A 1 202 ? -21.063 4.721 42.730 1.00 53.09 202 PRO A CA 1
ATOM 1417 C C . PRO A 1 202 ? -22.537 5.104 42.682 1.00 53.09 202 PRO A C 1
ATOM 1419 O O . PRO A 1 202 ? -23.190 5.226 43.719 1.00 53.09 202 PRO A O 1
ATOM 1422 N N . VAL A 1 203 ? -23.053 5.339 41.475 1.00 54.16 203 VAL A N 1
ATOM 1423 C CA . VAL A 1 203 ? -24.495 5.426 41.279 1.00 54.16 203 VAL A CA 1
ATOM 1424 C C . VAL A 1 203 ? -24.999 4.042 41.658 1.00 54.16 203 VAL A C 1
ATOM 1426 O O . VAL A 1 203 ? -24.651 3.052 41.017 1.00 54.16 203 VAL A O 1
ATOM 1429 N N . SER A 1 204 ? -25.693 3.946 42.786 1.00 62.09 204 SER A N 1
ATOM 1430 C CA . SER A 1 204 ? -26.149 2.676 43.328 1.00 62.09 204 SER A CA 1
ATOM 1431 C C . SER A 1 204 ? -27.159 2.061 42.358 1.00 62.09 204 SER A C 1
ATOM 1433 O O . SER A 1 204 ? -28.309 2.493 42.311 1.00 62.09 204 SER A O 1
ATOM 1435 N N . GLY A 1 205 ? -26.728 1.086 41.560 1.00 84.12 205 GLY A N 1
ATOM 1436 C CA . GLY A 1 205 ? -27.606 0.320 40.681 1.00 84.12 205 GLY A CA 1
ATOM 1437 C C . GLY A 1 205 ? -26.912 -0.132 39.402 1.00 84.12 205 GLY A C 1
ATOM 1438 O O . GLY A 1 205 ? -25.990 0.514 38.912 1.00 84.12 205 GLY A O 1
ATOM 1439 N N . VAL A 1 206 ? -27.368 -1.258 38.859 1.00 91.38 206 VAL A N 1
ATOM 1440 C CA . VAL A 1 206 ? -27.010 -1.693 37.506 1.00 91.38 206 VAL A CA 1
ATOM 1441 C C . VAL A 1 206 ? -27.742 -0.777 36.522 1.00 91.38 206 VAL A C 1
ATOM 1443 O O . VAL A 1 206 ? -28.968 -0.734 36.515 1.00 91.38 206 VAL A O 1
ATOM 1446 N N . ALA A 1 207 ? -26.993 -0.020 35.724 1.00 93.56 207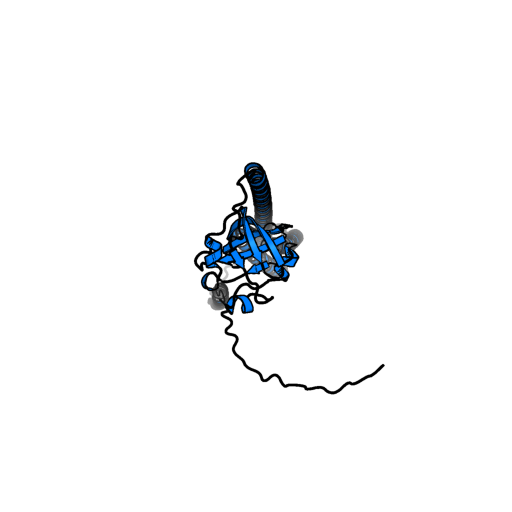 ALA A N 1
ATOM 1447 C CA . ALA A 1 207 ? -27.522 0.910 34.731 1.00 93.56 207 ALA A CA 1
ATOM 1448 C C . ALA A 1 207 ? -28.152 0.190 33.531 1.00 93.56 207 ALA A C 1
ATOM 1450 O O . ALA A 1 207 ? -29.076 0.723 32.921 1.00 93.56 207 ALA A O 1
ATOM 1451 N N . HIS A 1 208 ? -27.654 -1.003 33.193 1.00 96.31 208 HIS A N 1
ATOM 1452 C CA . HIS A 1 208 ? -28.158 -1.810 32.082 1.00 96.31 208 HIS A CA 1
ATOM 1453 C C . HIS A 1 208 ? -27.861 -3.296 32.275 1.00 96.31 208 HIS A C 1
ATOM 1455 O O . HIS A 1 208 ? -26.803 -3.658 32.796 1.00 96.31 208 HIS A O 1
ATOM 1461 N N . VAL A 1 209 ? -28.778 -4.152 31.829 1.00 97.12 209 VAL A N 1
ATOM 1462 C CA . VAL A 1 209 ? -28.593 -5.606 31.790 1.00 97.12 209 VAL A CA 1
ATOM 1463 C C . VAL A 1 209 ? -28.622 -6.038 30.331 1.00 97.12 209 VAL A C 1
ATOM 1465 O O . VAL A 1 209 ? -29.630 -5.846 29.658 1.00 97.12 209 VAL A O 1
ATOM 1468 N N . GLU A 1 210 ? -27.532 -6.632 29.860 1.00 98.06 210 GLU A N 1
ATOM 1469 C CA . GLU A 1 210 ? -27.356 -7.060 28.475 1.00 98.06 210 GLU A CA 1
ATOM 1470 C C . GLU A 1 210 ? -27.305 -8.585 28.384 1.00 98.06 210 GLU A C 1
ATOM 1472 O O . GLU A 1 210 ? -26.465 -9.235 29.010 1.00 98.06 210 GLU A O 1
ATOM 1477 N N . GLY A 1 211 ? -28.217 -9.171 27.609 1.00 97.50 211 GLY A N 1
ATOM 1478 C CA . GLY A 1 211 ? -28.301 -10.615 27.420 1.00 97.50 211 GLY A CA 1
ATOM 1479 C C . GLY A 1 211 ? -27.574 -11.055 26.155 1.00 97.50 211 GLY A C 1
ATOM 1480 O O . GLY A 1 211 ? -27.957 -10.671 25.056 1.00 97.50 211 GLY A O 1
ATOM 1481 N N . ILE A 1 212 ? -26.577 -11.929 26.294 1.00 98.12 212 ILE A N 1
ATOM 1482 C CA . ILE A 1 212 ? -25.937 -12.579 25.145 1.00 98.12 212 ILE A CA 1
ATOM 1483 C C . ILE A 1 212 ? -26.747 -13.825 24.780 1.00 98.12 212 ILE A C 1
ATOM 1485 O O . ILE A 1 212 ? -26.795 -14.780 25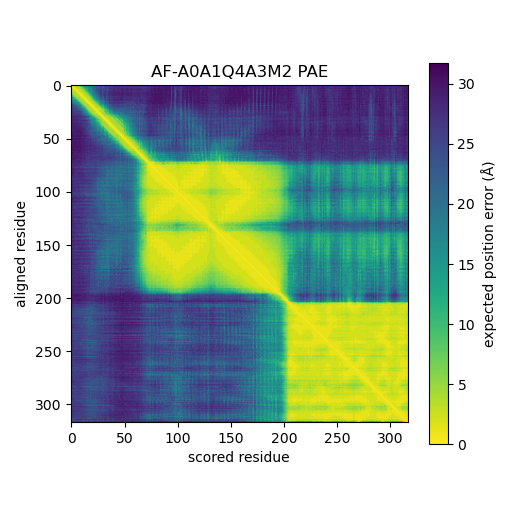.555 1.00 98.12 212 ILE A O 1
ATOM 1489 N N . TRP A 1 213 ? -27.394 -13.825 23.612 1.00 97.50 213 TRP A N 1
ATOM 1490 C CA . TRP A 1 213 ? -28.292 -14.920 23.219 1.00 97.50 213 TRP A CA 1
ATOM 1491 C C . TRP A 1 213 ? -27.556 -16.104 22.584 1.00 97.50 213 TRP A C 1
ATOM 1493 O O . TRP A 1 213 ? -28.026 -17.238 22.675 1.00 97.50 213 TRP A O 1
ATOM 1503 N N . THR A 1 214 ? -26.415 -15.858 21.933 1.00 98.31 214 THR A N 1
ATOM 1504 C CA . THR A 1 214 ? -25.585 -16.900 21.312 1.00 98.31 214 THR A CA 1
ATOM 1505 C C . THR A 1 214 ? -24.119 -16.478 21.207 1.00 98.31 214 THR A C 1
ATOM 1507 O O . THR A 1 214 ? -23.755 -15.338 21.496 1.00 98.31 214 THR A O 1
ATOM 1510 N N . SER A 1 215 ? -23.267 -17.400 20.758 1.00 98.19 215 SER A N 1
ATOM 1511 C CA . SER A 1 215 ? -21.925 -17.098 20.251 1.00 98.19 215 SER A CA 1
ATOM 1512 C C . SER A 1 215 ? -21.868 -17.332 18.739 1.00 98.19 215 SER A C 1
ATOM 1514 O O . SER A 1 215 ? -22.478 -18.281 18.249 1.00 98.19 215 SER A O 1
ATOM 1516 N N . GLY A 1 216 ? -21.148 -16.488 18.002 1.00 97.56 216 GLY A N 1
ATOM 1517 C CA . GLY A 1 216 ? -21.120 -16.538 16.539 1.00 97.56 216 GLY A CA 1
ATOM 1518 C C . GLY A 1 216 ? -20.349 -15.382 15.903 1.00 97.56 216 GLY A C 1
ATOM 1519 O O . GLY A 1 216 ? -19.413 -14.847 16.499 1.00 97.56 216 GLY A O 1
ATOM 1520 N N . GLY A 1 217 ? -20.738 -15.017 14.683 1.00 96.88 217 GLY A N 1
ATOM 1521 C CA . GLY A 1 217 ? -20.182 -13.908 13.912 1.00 96.88 217 GLY A CA 1
ATOM 1522 C C . GLY A 1 217 ? -21.271 -13.046 13.267 1.00 96.88 217 GLY A C 1
ATOM 1523 O O . GLY A 1 217 ? -22.352 -12.862 13.822 1.00 96.88 217 GLY A O 1
ATOM 1524 N N . GLN A 1 218 ? -20.979 -12.498 12.082 1.00 95.94 218 GLN A N 1
ATOM 1525 C CA . GLN A 1 218 ? -21.857 -11.531 11.408 1.00 95.94 218 GLN A CA 1
ATOM 1526 C C . GLN A 1 218 ? -23.254 -12.094 11.108 1.00 95.94 218 GLN A C 1
ATOM 1528 O O . GLN A 1 218 ? -24.233 -11.381 11.280 1.00 95.94 218 GLN A O 1
ATOM 1533 N N . ALA A 1 219 ? -23.366 -13.372 10.729 1.00 97.75 219 ALA A N 1
ATOM 1534 C CA . ALA A 1 219 ? -24.657 -13.987 10.420 1.00 97.75 219 ALA A CA 1
ATOM 1535 C C . ALA A 1 219 ? -25.601 -14.012 11.638 1.00 97.75 219 ALA A C 1
ATOM 1537 O O . ALA A 1 219 ? -26.792 -13.732 11.512 1.00 97.75 219 ALA A O 1
ATOM 1538 N N . GLU A 1 220 ? -25.076 -14.307 12.829 1.00 98.44 220 GLU A N 1
ATOM 1539 C CA . GLU A 1 220 ? -25.847 -14.264 14.072 1.00 98.44 220 GLU A CA 1
ATOM 1540 C C . GLU A 1 220 ? -26.182 -12.825 14.483 1.00 98.44 220 GLU A C 1
ATOM 1542 O O . GLU A 1 220 ? -27.276 -12.577 14.991 1.00 98.44 220 GLU A O 1
ATOM 1547 N N . ILE A 1 221 ? -25.275 -11.872 14.244 1.00 97.62 221 ILE A N 1
ATOM 1548 C CA . ILE A 1 221 ? -25.516 -10.445 14.510 1.00 97.62 221 ILE A CA 1
ATOM 1549 C C . ILE A 1 221 ? -26.653 -9.930 13.611 1.00 97.62 221 ILE A C 1
ATOM 1551 O O . ILE A 1 221 ? -27.596 -9.298 14.092 1.00 97.62 221 ILE A O 1
ATOM 1555 N N . ASP A 1 222 ? -26.625 -10.281 12.324 1.00 97.38 222 ASP A N 1
ATOM 1556 C CA . ASP A 1 222 ? -27.645 -9.931 11.327 1.00 97.38 222 ASP A CA 1
ATOM 1557 C C . ASP A 1 222 ? -29.012 -10.552 11.623 1.00 97.38 222 ASP A C 1
ATOM 1559 O O . ASP A 1 222 ? -30.040 -9.999 11.231 1.00 97.38 222 ASP A O 1
ATOM 1563 N N . ALA A 1 223 ? -29.054 -11.659 12.371 1.00 97.75 223 ALA A N 1
ATOM 1564 C CA . ALA A 1 223 ? -30.307 -12.273 12.798 1.00 97.75 223 ALA A CA 1
ATOM 1565 C C . ALA A 1 223 ? -31.110 -11.397 13.778 1.00 97.75 223 ALA A C 1
ATOM 1567 O O . ALA A 1 223 ? -32.295 -11.670 13.979 1.00 97.75 223 ALA A O 1
ATOM 1568 N N . CYS A 1 224 ? -30.501 -10.358 14.366 1.00 97.38 224 CYS A N 1
ATOM 1569 C CA . CYS A 1 224 ? -31.184 -9.340 15.170 1.00 97.38 224 CYS A CA 1
ATOM 1570 C C . CYS A 1 224 ? -31.988 -9.921 16.354 1.00 97.38 224 CYS A C 1
ATOM 1572 O O . CYS A 1 224 ? -33.113 -9.509 16.631 1.00 97.38 224 CYS A O 1
ATOM 1574 N N . ARG A 1 225 ? -31.424 -10.921 17.047 1.00 97.94 225 ARG A N 1
ATOM 1575 C CA . ARG A 1 225 ? -32.056 -11.602 18.201 1.00 97.94 225 ARG A CA 1
ATOM 1576 C C . ARG A 1 225 ? -31.470 -11.194 19.560 1.00 97.94 225 ARG A C 1
ATOM 1578 O O . ARG A 1 225 ? -31.779 -11.828 20.565 1.00 97.94 225 ARG A O 1
ATOM 1585 N N . GLY A 1 226 ? -30.639 -10.154 19.571 1.00 96.62 226 GLY A N 1
ATOM 1586 C CA . GLY A 1 226 ? -29.891 -9.647 20.723 1.00 96.62 226 GLY A CA 1
ATOM 1587 C C . GLY A 1 226 ? -28.377 -9.742 20.518 1.00 96.62 226 GLY A C 1
ATOM 1588 O O . GLY A 1 226 ? -27.906 -10.099 19.432 1.00 96.62 226 GLY A O 1
ATOM 1589 N N . SER A 1 227 ? -27.622 -9.495 21.588 1.00 98.25 227 SER A N 1
ATOM 1590 C CA . SER A 1 227 ? -26.157 -9.546 21.590 1.00 98.25 227 SER A CA 1
ATOM 1591 C C . SER A 1 227 ? -25.572 -10.924 21.278 1.00 98.25 227 SER A C 1
ATOM 1593 O O . SER A 1 227 ? -25.960 -11.940 21.859 1.00 98.25 227 SER A O 1
ATOM 1595 N N . VAL A 1 228 ? -24.567 -10.945 20.405 1.00 98.62 228 VAL A N 1
ATOM 1596 C CA . VAL A 1 228 ? -23.790 -12.134 20.034 1.00 98.62 228 VAL A CA 1
ATOM 1597 C C . VAL A 1 228 ? -22.396 -12.035 20.629 1.00 98.62 228 VAL A C 1
ATOM 1599 O O . VAL A 1 228 ? -21.714 -11.035 20.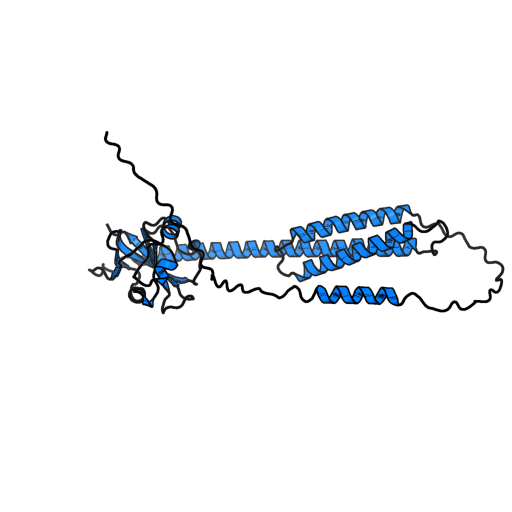430 1.00 98.62 228 VAL A O 1
ATOM 1602 N N . ASN A 1 229 ? -21.935 -13.077 21.316 1.00 98.56 229 ASN A N 1
ATOM 1603 C CA . ASN A 1 229 ? -20.531 -13.177 21.704 1.00 98.56 229 ASN A CA 1
ATOM 1604 C C . ASN A 1 229 ? -19.672 -13.600 20.502 1.00 98.56 229 ASN A C 1
ATOM 1606 O O . ASN A 1 229 ? -19.929 -14.637 19.890 1.00 98.56 229 ASN A O 1
ATOM 1610 N N . VAL A 1 230 ? -18.628 -12.835 20.196 1.00 98.25 230 VAL A N 1
ATOM 1611 C CA . VAL A 1 230 ? -17.701 -13.061 19.082 1.00 98.25 230 VAL A CA 1
ATOM 1612 C C . VAL A 1 230 ? -16.367 -13.585 19.637 1.00 98.25 230 VAL A C 1
ATOM 1614 O O . VAL A 1 230 ? -15.444 -12.804 19.892 1.00 98.25 230 VAL A O 1
ATOM 1617 N N . PRO A 1 231 ? -16.222 -14.909 19.860 1.00 97.31 231 PRO A N 1
ATOM 1618 C CA . PRO A 1 231 ? -15.108 -15.469 20.630 1.00 97.31 231 PRO A CA 1
ATOM 1619 C C . PRO A 1 231 ? -13.736 -15.239 19.988 1.00 97.31 231 PRO A C 1
ATOM 1621 O O . PRO A 1 231 ? -12.749 -15.116 20.706 1.00 97.31 231 PRO A O 1
ATOM 1624 N N . GLY A 1 232 ? -13.662 -15.138 18.656 1.00 97.12 232 GLY A N 1
ATOM 1625 C CA . GLY A 1 232 ? -12.407 -14.839 17.959 1.00 97.12 232 GLY A CA 1
ATOM 1626 C C . GLY A 1 232 ? -11.837 -13.469 18.336 1.00 97.12 232 GLY A C 1
ATOM 1627 O O . GLY A 1 232 ? -10.648 -13.356 18.623 1.00 97.12 232 GLY A O 1
ATOM 1628 N N . ILE A 1 233 ? -12.695 -12.445 18.416 1.00 97.56 233 ILE A N 1
ATOM 1629 C CA . ILE A 1 233 ? -12.290 -11.092 18.823 1.00 97.56 233 ILE A CA 1
ATOM 1630 C C . ILE A 1 233 ? -12.005 -11.057 20.327 1.00 97.56 233 ILE A C 1
ATOM 1632 O O . ILE A 1 233 ? -10.995 -10.498 20.748 1.00 97.56 233 ILE A O 1
ATOM 1636 N N . ALA A 1 234 ? -12.852 -11.704 21.136 1.00 97.56 234 ALA A N 1
ATOM 1637 C CA . ALA A 1 234 ? -12.644 -11.798 22.580 1.00 97.56 234 ALA A CA 1
ATOM 1638 C C . ALA A 1 234 ? -11.271 -12.404 22.918 1.00 97.56 234 ALA A C 1
ATOM 1640 O O . ALA A 1 234 ? -10.525 -11.828 23.706 1.00 97.56 234 ALA A O 1
ATOM 1641 N N . GLY A 1 235 ? -10.920 -13.524 22.275 1.00 96.62 235 GLY A N 1
ATOM 1642 C CA . GLY A 1 235 ? -9.638 -14.201 22.460 1.00 96.62 235 GLY A CA 1
ATOM 1643 C C . GLY A 1 235 ? -8.448 -13.354 22.014 1.00 96.62 235 GLY A C 1
ATOM 1644 O O . GLY A 1 235 ? -7.456 -13.288 22.735 1.00 96.62 235 GLY A O 1
ATOM 1645 N N . TYR A 1 236 ? -8.565 -12.653 20.882 1.00 97.12 236 TYR A N 1
ATOM 1646 C CA . TYR A 1 236 ? -7.534 -11.723 20.413 1.00 97.12 236 TYR A CA 1
ATOM 1647 C C . TYR A 1 236 ? -7.270 -10.588 21.419 1.00 97.12 236 TYR A C 1
ATOM 1649 O O . TYR A 1 236 ? -6.120 -10.265 21.700 1.00 97.12 236 TYR A O 1
ATOM 1657 N N . LEU A 1 237 ? -8.327 -10.021 22.007 1.00 95.69 237 LEU A N 1
ATOM 1658 C CA . LEU A 1 237 ? -8.233 -8.917 22.971 1.00 95.69 237 LEU A CA 1
ATOM 1659 C C . LEU A 1 237 ? -7.971 -9.364 24.424 1.00 95.69 237 LEU A C 1
ATOM 1661 O O . LEU A 1 237 ? -7.884 -8.513 25.317 1.00 95.69 237 LEU A O 1
ATOM 1665 N N . GLY A 1 238 ? -7.879 -10.674 24.675 1.00 94.81 238 GLY A N 1
ATOM 1666 C CA . GLY A 1 238 ? -7.665 -11.249 26.005 1.00 94.81 238 GLY A CA 1
ATOM 1667 C C . GLY A 1 238 ? -8.861 -11.141 26.962 1.00 94.81 238 GLY A C 1
ATOM 1668 O O . GLY A 1 238 ? -8.665 -11.163 28.175 1.00 94.81 238 GLY A O 1
ATOM 1669 N N . ALA A 1 239 ? -10.089 -11.014 26.449 1.00 97.19 239 ALA A N 1
ATOM 1670 C CA . ALA A 1 239 ? -11.308 -10.901 27.255 1.00 97.19 239 ALA A CA 1
ATOM 1671 C C . ALA A 1 239 ? -12.073 -12.221 27.403 1.00 97.19 239 ALA A C 1
ATOM 1673 O O . ALA A 1 239 ? -11.915 -13.161 26.627 1.00 97.19 239 ALA A O 1
ATOM 1674 N N . SER A 1 240 ? -12.987 -12.261 28.381 1.00 96.50 240 SER A N 1
ATOM 1675 C CA . SER A 1 240 ? -13.918 -13.385 28.557 1.00 96.50 240 SER A CA 1
ATOM 1676 C C . SER A 1 240 ? -15.027 -13.416 27.498 1.00 96.50 240 SER A C 1
ATOM 1678 O O . SER A 1 240 ? -15.569 -14.481 27.212 1.00 96.50 240 SER A O 1
ATOM 1680 N N . PHE A 1 241 ? -15.396 -12.257 26.944 1.00 98.38 241 PHE A N 1
ATOM 1681 C CA . PHE A 1 241 ? -16.396 -12.142 25.884 1.00 98.38 241 PHE A CA 1
ATOM 1682 C C . PHE A 1 241 ? -16.228 -10.856 25.073 1.00 98.38 241 PHE A C 1
ATOM 1684 O O . PHE A 1 241 ? -15.635 -9.879 25.536 1.00 98.38 241 PHE A O 1
ATOM 1691 N N . TYR A 1 242 ? -16.806 -10.865 23.876 1.00 98.50 242 TYR A N 1
ATOM 1692 C CA . TYR A 1 242 ? -16.962 -9.698 23.017 1.00 98.50 242 TYR A CA 1
ATOM 1693 C C . TYR A 1 242 ? -18.393 -9.691 22.487 1.00 98.50 242 TYR A C 1
ATOM 1695 O O . TYR A 1 242 ? -18.704 -10.427 21.556 1.00 98.50 242 TYR A O 1
ATOM 1703 N N . ALA A 1 243 ? -19.285 -8.930 23.113 1.00 98.44 243 ALA A N 1
ATOM 1704 C CA . ALA A 1 243 ? -20.681 -8.845 22.704 1.00 98.44 243 ALA A CA 1
ATOM 1705 C C . ALA A 1 243 ? -20.834 -7.844 21.554 1.00 98.44 243 ALA A C 1
ATOM 1707 O O . ALA A 1 243 ? -20.287 -6.748 21.616 1.00 98.44 243 ALA A O 1
ATOM 1708 N N . ALA A 1 244 ? -21.585 -8.193 20.517 1.00 98.25 244 ALA A N 1
ATOM 1709 C CA . ALA A 1 244 ? -21.892 -7.288 19.421 1.00 98.25 244 ALA A CA 1
ATOM 1710 C C . ALA A 1 244 ? -23.347 -7.433 18.975 1.00 98.25 244 ALA A C 1
ATOM 1712 O O . ALA A 1 244 ? -23.885 -8.541 18.926 1.00 98.25 244 ALA A O 1
ATOM 1713 N N . GLU A 1 245 ? -23.959 -6.313 18.603 1.00 97.56 245 GLU A N 1
ATOM 1714 C CA . GLU A 1 245 ? -25.268 -6.282 17.955 1.00 97.56 245 GLU A CA 1
ATOM 1715 C C . GLU A 1 245 ? -25.472 -5.014 17.115 1.00 97.56 245 GLU A C 1
ATOM 1717 O O . GLU A 1 245 ? -24.770 -4.003 17.250 1.00 97.56 245 GLU A O 1
ATOM 1722 N N . HIS A 1 246 ? -26.479 -5.050 16.245 1.00 97.88 246 HIS A N 1
ATOM 1723 C CA . HIS A 1 246 ? -26.920 -3.874 15.503 1.00 97.88 246 HIS A CA 1
ATOM 1724 C C . HIS A 1 246 ? -27.639 -2.874 16.409 1.00 97.88 246 HIS A C 1
ATOM 1726 O O . HIS A 1 246 ? -28.330 -3.236 17.356 1.00 97.88 246 HIS A O 1
ATOM 1732 N N . TRP A 1 247 ? -27.566 -1.594 16.046 1.00 97.31 247 TRP A N 1
ATOM 1733 C CA . TRP A 1 247 ? -28.207 -0.507 16.793 1.00 97.31 247 TRP A CA 1
ATOM 1734 C C . TRP A 1 247 ? -29.696 -0.730 17.060 1.00 97.31 247 TRP A C 1
ATOM 1736 O O . TRP A 1 247 ? -30.194 -0.506 18.164 1.00 97.31 247 TRP A O 1
ATOM 1746 N N . SER A 1 248 ? -30.418 -1.153 16.023 1.00 96.50 248 SER A N 1
ATOM 1747 C CA . SER A 1 248 ? -31.867 -1.338 16.054 1.00 96.50 248 SER A CA 1
ATOM 1748 C C . SER A 1 248 ? -32.303 -2.620 16.762 1.00 96.50 248 SER A C 1
ATOM 1750 O O . SER A 1 248 ? -33.498 -2.792 16.972 1.00 96.50 248 SER A O 1
ATOM 1752 N N . CYS A 1 249 ? -31.371 -3.507 17.123 1.00 96.56 249 CYS A N 1
ATOM 1753 C CA . CYS A 1 249 ? -31.669 -4.817 17.713 1.00 96.56 249 CYS A CA 1
ATOM 1754 C C . CYS A 1 249 ? -31.589 -4.838 19.248 1.00 96.56 249 CYS A C 1
ATOM 1756 O O . CYS A 1 249 ? -31.857 -5.873 19.851 1.00 96.56 249 CYS A O 1
ATOM 1758 N N . GLY A 1 250 ? -31.286 -3.689 19.859 1.00 95.25 250 GLY A N 1
ATOM 1759 C CA . GLY A 1 250 ? -30.998 -3.563 21.292 1.00 95.25 250 GLY A CA 1
ATOM 1760 C C . GLY A 1 250 ? -29.892 -2.544 21.561 1.00 95.25 250 GLY A C 1
ATOM 1761 O O . GLY A 1 250 ? -29.973 -1.778 22.525 1.00 95.25 250 GLY A O 1
ATOM 1762 N N . GLY A 1 251 ? -28.950 -2.396 20.624 1.00 96.31 251 GLY A N 1
ATOM 1763 C CA . GLY A 1 251 ? -27.758 -1.582 20.845 1.00 96.31 251 GLY A CA 1
ATOM 1764 C C . GLY A 1 251 ? -27.991 -0.092 21.065 1.00 96.31 251 GLY A C 1
ATOM 1765 O O . GLY A 1 251 ? -27.179 0.572 21.706 1.00 96.31 251 GLY A O 1
ATOM 1766 N N . SER A 1 252 ? -29.141 0.435 20.652 1.00 97.25 252 SER A N 1
ATOM 1767 C CA . SER A 1 252 ? -29.561 1.796 20.993 1.00 97.25 252 SER A CA 1
ATOM 1768 C C . SER A 1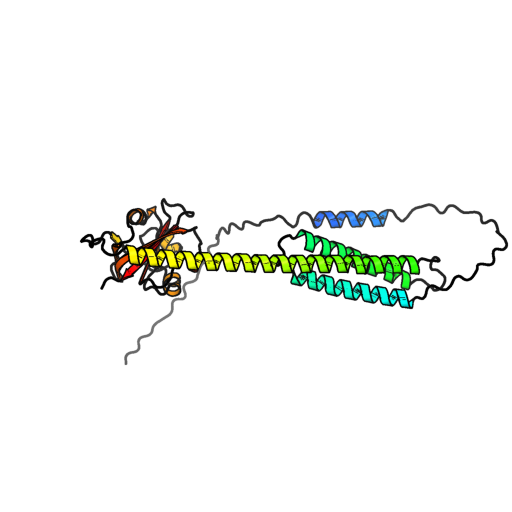 252 ? -29.647 2.072 22.502 1.00 97.25 252 SER A C 1
ATOM 1770 O O . SER A 1 252 ? -29.447 3.218 22.917 1.00 97.25 252 SER A O 1
ATOM 1772 N N . ALA A 1 253 ? -29.873 1.048 23.336 1.00 96.69 253 ALA A N 1
ATOM 1773 C CA . ALA A 1 253 ? -29.868 1.174 24.795 1.00 96.69 253 ALA A CA 1
ATOM 1774 C C . ALA A 1 253 ? -28.492 1.599 25.334 1.00 96.69 253 ALA A C 1
ATOM 1776 O O . ALA A 1 253 ? -28.401 2.381 26.284 1.00 96.69 253 ALA A O 1
ATOM 1777 N N . TRP A 1 254 ? -27.420 1.170 24.664 1.00 96.81 254 TRP A N 1
ATOM 1778 C CA . TRP A 1 254 ? -26.047 1.486 25.044 1.00 96.81 254 TRP A CA 1
ATOM 1779 C C . TRP A 1 254 ? -25.649 2.927 24.750 1.00 96.81 254 TRP A C 1
ATOM 1781 O O . TRP A 1 254 ? -24.773 3.461 25.423 1.00 96.81 254 TRP A O 1
ATOM 1791 N N . GLY A 1 255 ? -26.350 3.620 23.846 1.00 92.69 255 GLY A N 1
ATOM 1792 C CA . GLY A 1 255 ? -26.068 5.018 23.501 1.00 92.69 255 GLY A CA 1
ATOM 1793 C C . GLY A 1 255 ? -26.140 6.010 24.670 1.00 92.69 255 GLY A C 1
ATOM 1794 O O . GLY A 1 255 ? -25.694 7.146 24.533 1.00 92.69 255 GLY A O 1
ATOM 1795 N N . ARG A 1 256 ? -26.702 5.603 25.816 1.00 92.31 256 ARG A N 1
ATOM 1796 C CA . ARG A 1 256 ? -26.794 6.410 27.046 1.00 92.31 256 ARG A CA 1
ATOM 1797 C C . ARG A 1 256 ? -25.861 5.927 28.159 1.00 92.31 256 ARG A C 1
ATOM 1799 O O . ARG A 1 256 ? -25.796 6.559 29.212 1.00 92.31 256 ARG A O 1
ATOM 1806 N N . ILE A 1 257 ? -25.164 4.812 27.952 1.00 94.75 257 ILE A N 1
ATOM 1807 C CA . ILE A 1 257 ? -24.278 4.199 28.937 1.00 94.75 257 ILE A CA 1
ATOM 1808 C C . ILE A 1 257 ? -22.894 4.829 28.787 1.00 94.75 257 ILE A C 1
ATOM 1810 O O . ILE A 1 257 ? -22.213 4.637 27.785 1.00 94.75 257 ILE A O 1
ATOM 1814 N N . GLY A 1 258 ? -22.482 5.603 29.788 1.00 93.44 258 GLY A N 1
ATOM 1815 C CA . GLY A 1 258 ? -21.163 6.233 29.830 1.00 93.44 258 GLY A CA 1
ATOM 1816 C C . GLY A 1 258 ? -20.150 5.464 30.677 1.00 93.44 258 GLY A C 1
ATOM 1817 O O . GLY A 1 258 ? -20.487 4.506 31.375 1.00 93.44 258 GLY A O 1
ATOM 1818 N N . ALA A 1 259 ? -18.906 5.941 30.665 1.00 94.25 259 ALA A N 1
ATOM 1819 C CA . ALA A 1 259 ? -17.870 5.480 31.585 1.00 94.25 259 ALA A CA 1
ATOM 1820 C C . ALA A 1 259 ? -18.316 5.612 33.057 1.00 94.25 259 ALA A C 1
ATOM 1822 O O . ALA A 1 259 ? -18.994 6.567 33.445 1.00 94.25 259 ALA A O 1
ATOM 1823 N N . GLY A 1 260 ? -17.938 4.631 33.872 1.00 92.12 260 GLY A N 1
ATOM 1824 C CA . GLY A 1 260 ? -18.332 4.470 35.270 1.00 92.12 260 GLY A CA 1
ATOM 1825 C C . GLY A 1 260 ? -19.677 3.767 35.485 1.00 92.12 260 GLY A C 1
ATOM 1826 O O . GLY A 1 260 ? -19.963 3.378 36.616 1.00 92.12 260 GLY A O 1
ATOM 1827 N N . ALA A 1 261 ? -20.496 3.575 34.444 1.00 94.75 261 ALA A N 1
ATOM 1828 C CA . ALA A 1 261 ? -21.769 2.872 34.574 1.00 94.75 261 ALA A CA 1
ATOM 1829 C C . ALA A 1 261 ? -21.559 1.391 34.921 1.00 94.75 261 ALA A C 1
ATOM 1831 O O . ALA A 1 261 ? -20.674 0.730 34.377 1.00 94.75 261 ALA A O 1
ATOM 1832 N N . MET A 1 262 ? -22.403 0.869 35.809 1.00 95.75 262 MET A N 1
ATOM 1833 C CA . MET A 1 262 ? -22.448 -0.553 36.134 1.00 95.75 262 MET A CA 1
ATOM 1834 C C . MET A 1 262 ? -23.364 -1.268 35.145 1.00 95.75 262 MET A C 1
ATOM 1836 O O . MET A 1 262 ? -24.514 -0.872 34.985 1.00 95.75 262 MET A O 1
ATOM 1840 N N . VAL A 1 263 ? -22.889 -2.327 34.506 1.00 96.88 263 VAL A N 1
ATOM 1841 C CA . VAL A 1 263 ? -23.668 -3.141 33.567 1.00 96.88 263 VAL A CA 1
ATOM 1842 C C . VAL A 1 263 ? -23.590 -4.606 33.962 1.00 96.88 263 VAL A C 1
ATOM 1844 O O . VAL A 1 263 ? -22.594 -5.054 34.531 1.00 96.88 263 VAL A O 1
ATOM 1847 N N . GLN A 1 264 ? -24.639 -5.366 33.686 1.00 97.44 264 GLN A N 1
ATOM 1848 C CA . GLN A 1 264 ? -24.686 -6.788 33.996 1.00 97.44 264 GLN A CA 1
ATOM 1849 C C . GLN A 1 264 ? -24.862 -7.599 32.723 1.00 97.44 264 GLN A C 1
ATOM 1851 O O . GLN A 1 264 ? -25.734 -7.311 31.915 1.00 97.44 264 GLN A O 1
ATOM 1856 N N . PHE A 1 265 ? -24.070 -8.656 32.600 1.00 97.88 265 PHE A N 1
ATOM 1857 C CA . PHE A 1 265 ? -24.200 -9.659 31.556 1.00 97.88 265 PHE A CA 1
ATOM 1858 C C . PHE A 1 265 ? -24.526 -10.993 32.227 1.00 97.88 265 PHE A C 1
ATOM 1860 O O . PHE A 1 265 ? -23.625 -11.611 32.811 1.00 97.88 265 PHE A O 1
ATOM 1867 N N . PRO A 1 266 ? -25.794 -11.448 32.226 1.00 97.06 266 PRO A N 1
ATOM 1868 C CA . PRO A 1 266 ? -26.165 -12.727 32.819 1.00 97.06 266 PRO A CA 1
ATOM 1869 C C . PRO A 1 266 ? -25.274 -13.866 32.300 1.00 97.06 266 PRO A C 1
ATOM 1871 O O . PRO A 1 266 ? -25.045 -13.989 31.102 1.00 97.06 266 PRO A O 1
ATOM 1874 N N . GLY A 1 267 ? -24.727 -14.670 33.215 1.00 95.69 267 GLY A N 1
ATOM 1875 C CA . GLY A 1 267 ? -23.766 -15.740 32.905 1.00 95.69 267 GLY A CA 1
ATOM 1876 C C . GLY A 1 267 ? -22.295 -15.304 32.829 1.00 95.69 267 GLY A C 1
ATOM 1877 O O . GLY A 1 267 ? -21.419 -16.139 33.030 1.00 95.69 267 GLY A O 1
ATOM 1878 N N . TYR A 1 268 ? -22.009 -14.014 32.632 1.00 96.31 268 TYR A N 1
ATOM 1879 C CA . TYR A 1 268 ? -20.641 -13.481 32.557 1.00 96.31 268 TYR A CA 1
ATOM 1880 C C . TYR A 1 268 ? -20.254 -12.698 33.816 1.00 96.31 268 TYR A C 1
ATOM 1882 O O . TYR A 1 268 ? -19.139 -12.848 34.320 1.00 96.31 268 TYR A O 1
ATOM 1890 N N . GLY A 1 269 ? -21.184 -11.925 34.380 1.00 96.19 269 GLY A N 1
ATOM 1891 C CA . GLY A 1 269 ? -21.005 -11.199 35.636 1.00 96.19 269 GLY A CA 1
ATOM 1892 C C . GLY A 1 269 ? -21.447 -9.742 35.559 1.00 96.19 269 GLY A C 1
ATOM 1893 O O . GLY A 1 269 ? -22.185 -9.338 34.660 1.00 96.19 269 GLY A O 1
ATOM 1894 N N . THR A 1 270 ? -20.984 -8.959 36.527 1.00 96.62 270 THR A N 1
ATOM 1895 C CA . THR A 1 270 ? -21.225 -7.519 36.605 1.00 96.62 270 THR A CA 1
ATOM 1896 C C . THR A 1 270 ? -19.934 -6.777 36.292 1.00 96.62 270 THR A C 1
ATOM 1898 O O . THR A 1 270 ? -18.851 -7.171 36.729 1.00 96.62 270 THR A O 1
ATOM 1901 N N . TYR A 1 271 ? -20.057 -5.700 35.528 1.00 97.38 271 TYR A N 1
ATOM 1902 C CA . TYR A 1 271 ? -18.939 -4.938 35.009 1.00 97.38 271 TYR A CA 1
ATOM 1903 C C . TYR A 1 271 ? -19.149 -3.449 35.223 1.00 97.38 271 TYR A C 1
ATOM 1905 O O . TYR A 1 271 ? -20.277 -2.965 35.296 1.00 97.38 271 TYR A O 1
ATOM 1913 N N . ARG A 1 272 ? -18.045 -2.716 35.280 1.00 96.56 272 ARG A N 1
ATOM 1914 C CA . ARG A 1 272 ? -18.015 -1.266 35.168 1.00 96.56 272 ARG A CA 1
ATOM 1915 C C . ARG A 1 272 ? -17.519 -0.910 33.775 1.00 96.56 272 ARG A C 1
ATOM 1917 O O . ARG A 1 272 ? -16.507 -1.443 33.325 1.00 96.56 272 ARG A O 1
ATOM 1924 N N . VAL A 1 273 ? -18.206 0.005 33.102 1.00 97.06 273 VAL A N 1
ATOM 1925 C CA . VAL A 1 273 ? -17.714 0.585 31.849 1.00 97.06 273 VAL A CA 1
ATOM 1926 C C . VAL A 1 273 ? -16.492 1.434 32.177 1.00 97.06 273 VAL A C 1
ATOM 1928 O O . VAL A 1 273 ? -16.620 2.463 32.834 1.00 97.06 273 VAL A O 1
ATOM 1931 N N . ALA A 1 274 ? -15.312 1.013 31.745 1.00 94.56 274 ALA A N 1
ATOM 1932 C CA . ALA A 1 274 ? -14.090 1.783 31.932 1.00 94.56 274 ALA A CA 1
ATOM 1933 C C . ALA A 1 274 ? -14.046 2.970 30.966 1.00 94.56 274 ALA A C 1
ATOM 1935 O O . ALA A 1 274 ? -13.816 4.107 31.372 1.00 94.56 274 ALA A O 1
ATOM 1936 N N . GLU A 1 275 ? -14.328 2.709 29.690 1.00 95.38 275 GLU A N 1
ATOM 1937 C CA . GLU A 1 275 ? -14.263 3.694 28.614 1.00 95.38 275 GLU A CA 1
ATOM 1938 C C . GLU A 1 275 ? -15.168 3.288 27.440 1.00 95.38 275 GLU A C 1
ATOM 1940 O O . GLU A 1 275 ? -15.619 2.143 27.351 1.00 95.38 275 GLU A O 1
ATOM 1945 N N . VAL A 1 276 ? -15.441 4.242 26.546 1.00 96.75 276 VAL A N 1
ATOM 1946 C CA . VAL A 1 276 ? -16.128 4.023 25.270 1.00 96.75 276 VAL A CA 1
ATOM 1947 C C . VAL A 1 276 ? -15.222 4.509 24.142 1.00 96.75 276 VAL A C 1
ATOM 1949 O O . VAL A 1 276 ? -14.924 5.699 24.049 1.00 96.75 276 VAL A O 1
ATOM 1952 N N . VAL A 1 277 ? -14.799 3.594 23.277 1.00 95.75 277 VAL A N 1
ATOM 1953 C CA . VAL A 1 277 ? -14.133 3.903 22.008 1.00 95.75 277 VAL A CA 1
ATOM 1954 C C . VAL A 1 277 ? -15.227 4.159 20.977 1.00 95.75 277 VAL A C 1
ATOM 1956 O O . VAL A 1 277 ? -16.156 3.369 20.880 1.00 95.75 277 VAL A O 1
ATOM 1959 N N . SER A 1 278 ? -15.172 5.256 20.224 1.00 94.88 278 SER A N 1
ATOM 1960 C CA . SER A 1 278 ? -16.207 5.611 19.237 1.00 94.88 278 SER A CA 1
ATOM 1961 C C . SER A 1 278 ? -15.593 6.180 17.961 1.00 94.88 278 SER A C 1
ATOM 1963 O O . SER A 1 278 ? -14.399 6.478 17.939 1.00 94.88 278 SER A O 1
ATOM 1965 N N . GLY A 1 279 ? -16.398 6.318 16.904 1.00 91.69 279 GLY A N 1
ATOM 1966 C CA . GLY A 1 279 ? -15.927 6.783 15.596 1.00 91.69 279 GLY A CA 1
ATOM 1967 C C . GLY A 1 279 ? -15.187 5.715 14.791 1.00 91.69 279 GLY A C 1
ATOM 1968 O O . GLY A 1 279 ? -14.471 6.048 13.850 1.00 91.69 279 GLY A O 1
ATOM 1969 N N . LEU A 1 280 ? -15.341 4.438 15.153 1.00 93.38 280 LEU A N 1
ATOM 1970 C CA . LEU A 1 280 ? -14.791 3.333 14.374 1.00 93.38 280 LEU A CA 1
ATOM 1971 C C . LEU A 1 280 ? -15.629 3.122 13.110 1.00 93.38 280 LEU A C 1
ATOM 1973 O O . LEU A 1 280 ? -16.837 3.361 13.100 1.00 93.38 280 LEU A O 1
ATOM 1977 N N . VAL A 1 281 ? -14.999 2.646 12.042 1.00 92.31 281 VAL A N 1
ATOM 1978 C CA . VAL A 1 281 ? -15.700 2.308 10.800 1.00 92.31 281 VAL A CA 1
ATOM 1979 C C . VAL A 1 281 ? -15.988 0.808 10.797 1.00 92.31 281 VAL A C 1
ATOM 1981 O O . VAL A 1 281 ? -15.239 0.003 11.344 1.00 92.31 281 VAL A O 1
ATOM 1984 N N . TYR A 1 282 ? -17.099 0.403 10.198 1.00 90.44 282 TYR A N 1
ATOM 1985 C CA . TYR A 1 282 ? -17.429 -0.997 9.994 1.00 90.44 282 TYR A CA 1
ATOM 1986 C C . TYR A 1 282 ? -16.288 -1.695 9.246 1.00 90.44 282 TYR A C 1
ATOM 1988 O O . TYR A 1 282 ? -15.805 -1.199 8.228 1.00 90.44 282 TYR A O 1
ATOM 1996 N N . GLY A 1 283 ? -15.861 -2.847 9.762 1.00 89.44 283 GLY A N 1
ATOM 1997 C CA . GLY A 1 283 ? -14.696 -3.568 9.251 1.00 89.44 283 GLY A CA 1
ATOM 1998 C C . GLY A 1 283 ? -13.354 -3.089 9.811 1.00 89.44 283 GLY A C 1
ATOM 1999 O O . GLY A 1 283 ? -12.330 -3.631 9.407 1.00 89.44 283 GLY A O 1
ATOM 2000 N N . SER A 1 284 ? -13.330 -2.124 10.742 1.00 91.00 284 SER A N 1
ATOM 2001 C CA . SER A 1 284 ? -12.120 -1.822 11.512 1.00 91.00 284 SER A CA 1
ATOM 2002 C C . SER A 1 284 ? -11.578 -3.085 12.184 1.00 91.00 284 SER A C 1
ATOM 2004 O O . SER A 1 284 ? -12.328 -3.877 12.759 1.00 91.00 284 SER A O 1
ATOM 2006 N N . GLU A 1 285 ? -10.261 -3.257 12.122 1.00 91.56 285 GLU A N 1
ATOM 2007 C CA . GLU A 1 285 ? -9.587 -4.371 12.775 1.00 91.56 285 GLU A CA 1
ATOM 2008 C C . GLU A 1 285 ? -9.703 -4.278 14.297 1.00 91.56 285 GLU A C 1
ATOM 2010 O O . GLU A 1 285 ? -9.638 -3.194 14.871 1.00 91.56 285 GLU A O 1
ATOM 2015 N N . ALA A 1 286 ? -9.787 -5.425 14.975 1.00 92.38 286 ALA A N 1
ATOM 2016 C CA . ALA A 1 286 ? -9.819 -5.467 16.438 1.00 92.38 286 ALA A CA 1
ATOM 2017 C C . ALA A 1 286 ? -8.565 -4.847 17.088 1.00 92.38 286 ALA A C 1
ATOM 2019 O O . ALA A 1 286 ? -8.629 -4.417 18.234 1.00 92.38 286 ALA A O 1
ATOM 2020 N N . SER A 1 287 ? -7.450 -4.763 16.355 1.00 93.38 287 SER A N 1
ATOM 2021 C CA . SER A 1 287 ? -6.180 -4.162 16.787 1.00 93.38 287 SER A CA 1
ATOM 2022 C C . SER A 1 287 ? -6.297 -2.686 17.194 1.00 93.38 287 SER A C 1
ATOM 2024 O O . SER A 1 287 ? -5.474 -2.201 17.969 1.00 93.38 287 SER A O 1
ATOM 2026 N N . VAL A 1 288 ? -7.324 -1.971 16.719 1.00 92.75 288 VAL A N 1
ATOM 2027 C CA . VAL A 1 288 ? -7.570 -0.564 17.085 1.00 92.75 288 VAL A CA 1
ATOM 2028 C C . VAL A 1 288 ? -8.307 -0.412 18.421 1.00 92.75 288 VAL A C 1
ATOM 2030 O O . VAL A 1 288 ? -8.400 0.695 18.951 1.00 92.75 288 VAL A O 1
ATOM 2033 N N . VAL A 1 289 ? -8.852 -1.505 18.964 1.00 95.44 289 VAL A N 1
ATOM 2034 C CA . VAL A 1 289 ? -9.532 -1.528 20.261 1.00 95.44 289 VAL A CA 1
ATOM 2035 C C . VAL A 1 289 ? -8.504 -1.870 21.345 1.00 95.44 289 VAL A C 1
ATOM 2037 O O . VAL A 1 289 ? -7.824 -2.891 21.231 1.00 95.44 289 VAL A O 1
ATOM 2040 N N . PRO A 1 290 ? -8.380 -1.067 22.417 1.00 95.31 290 PRO A N 1
ATOM 2041 C CA . PRO A 1 290 ? -7.480 -1.384 23.519 1.00 95.31 290 PRO A CA 1
ATOM 2042 C C . PRO A 1 290 ? -7.796 -2.751 24.146 1.00 95.31 290 PRO A C 1
ATOM 2044 O O . PRO A 1 290 ? -8.935 -3.012 24.530 1.00 95.31 290 PRO A O 1
ATOM 2047 N N . GLY A 1 291 ? -6.779 -3.610 24.252 1.00 94.44 291 GLY A N 1
ATOM 2048 C CA . GLY A 1 291 ? -6.869 -4.920 24.903 1.00 94.44 291 GLY A CA 1
ATOM 2049 C C . GLY A 1 291 ? -6.830 -4.855 26.438 1.00 94.44 291 GLY A C 1
ATOM 2050 O O . GLY A 1 291 ? -6.608 -3.797 27.024 1.00 94.44 291 GLY A O 1
ATOM 2051 N N . GLY A 1 292 ? -6.980 -6.014 27.096 1.00 92.12 292 GLY A N 1
ATOM 2052 C CA . GLY A 1 292 ? -6.774 -6.165 28.549 1.00 92.12 292 GLY A CA 1
ATOM 2053 C C . GLY A 1 292 ? -8.006 -5.945 29.437 1.00 92.12 292 GLY A C 1
ATOM 2054 O O . GLY A 1 292 ? -7.896 -6.017 30.660 1.00 92.12 292 GLY A O 1
ATOM 2055 N N . TYR A 1 293 ? -9.178 -5.713 28.847 1.00 97.62 293 TYR A N 1
ATOM 2056 C CA . TYR A 1 293 ? -10.443 -5.614 29.577 1.00 97.62 293 TYR A CA 1
ATOM 2057 C C . TYR A 1 293 ? -11.086 -6.988 29.776 1.00 97.62 293 TYR A C 1
ATOM 2059 O O . TYR A 1 293 ? -10.819 -7.943 29.049 1.00 97.62 293 TYR A O 1
ATOM 2067 N N . ALA A 1 294 ? -11.963 -7.105 30.772 1.00 97.62 294 ALA A N 1
ATOM 2068 C CA . ALA A 1 294 ? -12.614 -8.372 31.097 1.00 97.62 294 ALA A CA 1
ATOM 2069 C C . ALA A 1 294 ? -13.734 -8.738 30.102 1.00 97.62 294 ALA A C 1
ATOM 2071 O O . ALA A 1 294 ? -14.078 -9.916 29.965 1.00 97.62 294 ALA A O 1
ATOM 2072 N N . GLY A 1 295 ? -14.290 -7.741 29.412 1.00 98.12 295 GLY A N 1
ATOM 2073 C CA . GLY A 1 295 ? -15.296 -7.895 28.367 1.00 98.12 295 GLY A CA 1
ATOM 2074 C C . GLY A 1 295 ? -15.376 -6.663 27.471 1.00 98.12 295 GLY A C 1
ATOM 2075 O O . GLY A 1 295 ? -14.853 -5.599 27.809 1.00 98.12 295 GLY A O 1
ATOM 2076 N N . TYR A 1 296 ? -16.068 -6.811 26.347 1.00 98.56 296 TYR A N 1
ATOM 2077 C CA . TYR A 1 296 ? -16.353 -5.721 25.418 1.00 98.56 296 TYR A CA 1
ATOM 2078 C C . TYR A 1 296 ? -17.801 -5.793 24.949 1.00 98.56 296 TYR A C 1
ATOM 2080 O O . TYR A 1 296 ? -18.376 -6.880 24.864 1.00 98.56 296 TYR A O 1
ATOM 2088 N N . TYR A 1 297 ? -18.365 -4.642 24.602 1.00 98.56 297 TYR A N 1
ATOM 2089 C CA . TYR A 1 297 ? -19.649 -4.549 23.916 1.00 98.56 297 TYR A CA 1
ATOM 2090 C C . TYR A 1 297 ? -19.537 -3.604 22.713 1.00 98.56 297 TYR A C 1
ATOM 2092 O O . TYR A 1 297 ? -18.980 -2.524 22.869 1.00 98.56 297 TYR A O 1
ATOM 2100 N N . GLN A 1 298 ? -20.058 -3.973 21.541 1.00 98.00 298 GLN A N 1
ATOM 2101 C CA . GLN A 1 298 ? -19.969 -3.202 20.296 1.00 98.00 298 GLN A CA 1
ATOM 2102 C C . GLN A 1 298 ? -21.342 -2.965 19.658 1.00 98.00 298 GLN A C 1
ATOM 2104 O O . GLN A 1 298 ? -22.129 -3.895 19.487 1.00 98.00 298 GLN A O 1
ATOM 2109 N N . THR A 1 299 ? -21.585 -1.740 19.182 1.00 97.75 299 THR A N 1
ATOM 2110 C CA . THR A 1 299 ? -22.700 -1.449 18.266 1.00 97.75 299 THR A CA 1
ATOM 2111 C C . THR A 1 299 ? -22.401 -0.268 17.331 1.00 97.75 299 THR A C 1
ATOM 2113 O O . THR A 1 299 ? -21.450 0.482 17.543 1.00 97.75 299 THR A O 1
ATOM 2116 N N . CYS A 1 300 ? -23.211 -0.083 16.285 1.00 96.25 300 CYS A N 1
ATOM 2117 C CA . CYS A 1 300 ? -23.122 1.049 15.352 1.00 96.25 300 CYS A CA 1
ATOM 2118 C C . CYS A 1 300 ? -24.010 2.207 15.824 1.00 96.25 300 CYS A C 1
ATOM 2120 O O . CYS A 1 300 ? -25.228 2.100 15.778 1.00 96.25 300 CYS A O 1
ATOM 2122 N N . ILE A 1 301 ? -23.457 3.336 16.257 1.00 94.94 301 ILE A N 1
ATOM 2123 C CA . ILE A 1 301 ? -24.250 4.462 16.766 1.00 94.94 301 ILE A CA 1
ATOM 2124 C C . ILE A 1 301 ? -25.197 4.994 15.685 1.00 94.94 301 ILE A C 1
ATOM 2126 O O . ILE A 1 301 ? -24.790 5.327 14.570 1.00 94.94 301 ILE A O 1
ATOM 2130 N N . GLY A 1 302 ? -26.489 5.062 16.017 1.00 93.81 302 GLY A N 1
ATOM 2131 C CA . GLY A 1 302 ? -27.531 5.508 15.090 1.00 93.81 302 GLY A CA 1
ATOM 2132 C C . GLY A 1 302 ? -27.753 4.576 13.893 1.00 93.81 302 GLY A C 1
ATOM 2133 O O . GLY A 1 302 ? -28.365 4.994 12.916 1.00 93.81 302 GLY A O 1
ATOM 2134 N N . GLY A 1 303 ? -27.238 3.343 13.935 1.00 92.94 303 GLY A N 1
ATOM 2135 C CA . GLY A 1 303 ? -27.280 2.406 12.810 1.00 92.94 303 GLY A CA 1
ATOM 2136 C C . GLY A 1 303 ? -26.285 2.731 11.694 1.00 92.94 303 GLY A C 1
ATOM 2137 O O . GLY A 1 303 ? -26.367 2.136 10.623 1.00 92.94 303 GLY A O 1
ATOM 2138 N N . SER A 1 304 ? -25.348 3.660 11.918 1.00 92.81 304 SER A N 1
ATOM 2139 C CA . SER A 1 304 ? -24.347 4.014 10.915 1.00 92.81 304 SER A CA 1
ATOM 2140 C C . SER A 1 304 ? -23.112 3.126 11.013 1.00 92.81 304 SER A C 1
ATOM 2142 O O . SER A 1 304 ? -22.400 3.149 12.017 1.00 92.81 304 SER A O 1
ATOM 2144 N N . GLY A 1 305 ? -22.787 2.429 9.923 1.00 89.75 305 GLY A N 1
ATOM 2145 C CA . GLY A 1 305 ? -21.523 1.702 9.795 1.00 89.75 305 GLY A CA 1
ATOM 2146 C C . GLY A 1 305 ? -20.284 2.606 9.807 1.00 89.75 305 GLY A C 1
ATOM 2147 O O . GLY A 1 305 ? -19.180 2.101 9.913 1.00 89.75 305 GLY A O 1
ATOM 2148 N N . SER A 1 306 ? -20.420 3.931 9.715 1.00 91.69 306 SER A N 1
ATOM 2149 C CA . SER A 1 306 ? -19.290 4.866 9.842 1.00 91.69 306 SER A CA 1
ATOM 2150 C C . SER A 1 306 ? -19.057 5.376 11.267 1.00 91.69 306 SER A C 1
ATOM 2152 O O . SER A 1 306 ? -18.175 6.204 11.473 1.00 91.69 306 SER A O 1
ATOM 2154 N N . ASN A 1 307 ? -19.867 4.946 12.238 1.00 93.88 307 ASN A N 1
ATOM 2155 C CA . ASN A 1 307 ? -19.751 5.391 13.624 1.00 93.88 307 ASN A CA 1
ATOM 2156 C C . ASN A 1 307 ? -20.036 4.245 14.594 1.00 93.88 307 ASN A C 1
ATOM 2158 O O . ASN A 1 307 ? -21.029 4.228 15.318 1.00 93.88 307 ASN A O 1
ATOM 2162 N N . MET A 1 308 ? -19.161 3.257 14.588 1.00 97.00 308 MET A N 1
ATOM 2163 C CA . MET A 1 308 ? -19.177 2.151 15.522 1.00 97.00 308 MET A CA 1
ATOM 2164 C C . MET A 1 308 ? -18.535 2.555 16.852 1.00 97.00 308 MET A C 1
ATOM 2166 O O . MET A 1 308 ? -17.564 3.316 16.893 1.00 97.00 308 MET A O 1
ATOM 2170 N N . ALA A 1 309 ? -19.107 2.052 17.944 1.00 97.25 309 ALA A N 1
ATOM 2171 C CA . ALA A 1 309 ? -18.627 2.267 19.298 1.00 97.25 309 ALA A CA 1
ATOM 2172 C C . ALA A 1 309 ? -18.426 0.938 20.032 1.00 97.25 309 ALA A C 1
ATOM 2174 O O . ALA A 1 309 ? -19.192 -0.008 19.835 1.00 97.25 309 ALA A O 1
ATOM 2175 N N . VAL A 1 310 ? -17.401 0.894 20.884 1.00 98.25 310 VAL A N 1
ATOM 2176 C CA . VAL A 1 310 ? -17.025 -0.244 21.723 1.00 98.25 310 VAL A CA 1
ATOM 2177 C C . VAL A 1 310 ? -16.888 0.218 23.173 1.00 98.25 310 VAL A C 1
ATOM 2179 O O . VAL A 1 310 ? -16.103 1.113 23.478 1.00 98.25 310 VAL A O 1
ATOM 2182 N N . TRP A 1 311 ? -17.629 -0.409 24.080 1.00 98.31 311 TRP A N 1
ATOM 2183 C CA . TRP A 1 311 ? -17.539 -0.206 25.523 1.00 98.31 311 TRP A CA 1
ATOM 2184 C C . TRP A 1 311 ? -16.537 -1.197 26.104 1.00 98.31 311 TRP A C 1
ATOM 2186 O O . TRP A 1 311 ? -16.676 -2.406 25.909 1.00 98.31 311 TRP A O 1
ATOM 2196 N N . LEU A 1 312 ? -15.540 -0.683 26.821 1.00 98.12 312 LEU A N 1
ATOM 2197 C CA . LEU A 1 312 ? -14.487 -1.469 27.459 1.00 98.12 312 LEU A CA 1
ATOM 2198 C C . LEU A 1 312 ? -14.915 -1.780 28.898 1.00 98.12 312 LEU A C 1
ATOM 2200 O O . LEU A 1 312 ? -15.254 -0.862 29.650 1.00 98.12 312 LEU A O 1
ATOM 2204 N N . LEU A 1 313 ? -14.953 -3.058 29.283 1.00 98.19 313 LEU A N 1
ATOM 2205 C CA . LEU A 1 313 ? -15.613 -3.498 30.516 1.00 98.19 313 LEU A CA 1
ATOM 2206 C C . LEU A 1 313 ? -14.618 -4.075 31.530 1.00 98.19 313 LEU A C 1
ATOM 2208 O O . LEU A 1 313 ? -13.936 -5.068 31.274 1.00 98.19 313 LEU A O 1
ATOM 2212 N N . GLU A 1 314 ? -14.585 -3.498 32.727 1.00 97.38 314 GLU A N 1
ATOM 2213 C CA . GLU A 1 314 ? -13.845 -4.013 33.881 1.00 97.38 314 GLU A CA 1
ATOM 2214 C C . GLU A 1 314 ? -14.758 -4.881 34.742 1.00 97.38 314 GLU A C 1
ATOM 2216 O O . GLU A 1 314 ? -15.878 -4.482 35.056 1.00 97.38 314 GLU A O 1
ATOM 2221 N N . ARG A 1 315 ? -14.296 -6.065 35.149 1.00 96.00 315 ARG A N 1
ATOM 2222 C CA . ARG A 1 315 ? -15.066 -6.927 36.057 1.00 96.00 315 ARG A CA 1
ATOM 2223 C C . ARG A 1 315 ? -15.173 -6.267 37.436 1.00 96.00 315 ARG A C 1
ATOM 2225 O O . ARG A 1 315 ? -14.205 -5.691 37.926 1.00 96.00 315 ARG A O 1
ATOM 2232 N N . VAL A 1 316 ? -16.350 -6.363 38.054 1.00 92.69 316 VAL A N 1
ATOM 2233 C CA . VAL A 1 316 ? -16.590 -5.924 39.434 1.00 92.69 316 VAL A CA 1
ATOM 2234 C C . VAL A 1 316 ? -16.922 -7.139 40.297 1.00 92.69 316 VAL A C 1
ATOM 2236 O O . VAL A 1 316 ? -17.912 -7.825 40.036 1.00 92.69 316 VAL A O 1
ATOM 2239 N N . GLY A 1 317 ? -16.096 -7.367 41.323 1.00 78.88 317 GLY A N 1
ATOM 2240 C CA . GLY A 1 317 ? -16.090 -8.580 42.154 1.00 78.88 317 GLY A CA 1
ATOM 2241 C C . GLY A 1 317 ? -15.077 -9.606 41.665 1.00 78.88 317 GLY A C 1
ATOM 2242 O O . GLY A 1 317 ? -15.225 -10.775 42.072 1.00 78.88 317 GLY A O 1
#